Protein AF-A0A9P5SYW4-F1 (afdb_monomer_lite)

Structure (mmCIF, N/CA/C/O backbone):
data_AF-A0A9P5SYW4-F1
#
_entry.id   AF-A0A9P5SYW4-F1
#
loop_
_atom_site.group_PDB
_atom_site.id
_atom_site.type_symbol
_atom_site.label_atom_id
_atom_site.label_alt_id
_atom_site.label_comp_id
_atom_site.label_asym_id
_atom_site.label_entity_id
_atom_site.label_seq_id
_atom_site.pdbx_PDB_ins_code
_atom_site.Cartn_x
_atom_site.Cartn_y
_atom_site.Cartn_z
_atom_site.occupancy
_atom_site.B_iso_or_equiv
_atom_site.auth_seq_id
_atom_site.auth_comp_id
_atom_site.auth_asym_id
_atom_site.auth_atom_id
_atom_site.pdbx_PDB_model_num
ATOM 1 N N . MET A 1 1 ? -20.243 -4.061 1.133 1.00 86.50 1 MET A N 1
ATOM 2 C CA . MET A 1 1 ? -19.725 -3.443 -0.114 1.00 86.50 1 MET A CA 1
ATOM 3 C C . MET A 1 1 ? -18.557 -4.279 -0.633 1.00 86.50 1 MET A C 1
ATOM 5 O O . MET A 1 1 ? -17.904 -4.909 0.186 1.00 86.50 1 MET A O 1
ATOM 9 N N . TYR A 1 2 ? -18.328 -4.363 -1.946 1.00 94.44 2 TYR A N 1
ATOM 10 C CA . TYR A 1 2 ? -17.165 -5.066 -2.514 1.00 94.44 2 TYR A CA 1
ATOM 11 C C . TYR A 1 2 ? -16.140 -4.041 -2.987 1.00 94.44 2 TYR A C 1
ATOM 13 O O . TYR A 1 2 ? -16.530 -3.051 -3.603 1.00 94.44 2 TYR A O 1
ATOM 21 N N . TYR A 1 3 ? -14.863 -4.292 -2.724 1.00 95.50 3 TYR A N 1
ATOM 22 C CA . TYR A 1 3 ? -13.768 -3.436 -3.165 1.00 95.50 3 TYR A CA 1
ATOM 23 C C . TYR A 1 3 ? -12.655 -4.277 -3.773 1.00 95.50 3 TYR A C 1
ATOM 25 O O . TYR A 1 3 ? -12.383 -5.395 -3.327 1.00 95.50 3 TYR A O 1
ATOM 33 N N . LYS A 1 4 ? -12.018 -3.740 -4.809 1.00 96.00 4 LYS A N 1
ATOM 34 C CA . LYS A 1 4 ? -10.893 -4.378 -5.478 1.00 96.00 4 LYS A CA 1
ATOM 35 C C . LYS A 1 4 ? -9.644 -3.574 -5.163 1.00 96.00 4 LYS A C 1
ATOM 37 O O . LYS A 1 4 ? -9.451 -2.508 -5.732 1.00 96.00 4 LYS A O 1
ATOM 42 N N . PHE A 1 5 ? -8.798 -4.126 -4.305 1.00 96.75 5 PHE A N 1
ATOM 43 C CA . PHE A 1 5 ? -7.476 -3.573 -4.064 1.00 96.75 5 PHE A CA 1
ATOM 44 C C . PHE A 1 5 ? -6.594 -3.840 -5.281 1.00 96.75 5 PHE A C 1
ATOM 46 O O . PHE A 1 5 ? -6.609 -4.953 -5.825 1.00 96.75 5 PHE A O 1
ATOM 53 N N . VAL A 1 6 ? -5.841 -2.826 -5.704 1.00 97.44 6 VAL A N 1
ATOM 54 C CA . VAL A 1 6 ? -4.874 -2.919 -6.797 1.00 97.44 6 VAL A CA 1
ATOM 55 C C . VAL A 1 6 ? -3.528 -2.421 -6.297 1.00 97.44 6 VAL A C 1
ATOM 57 O O . VAL A 1 6 ? -3.432 -1.308 -5.803 1.00 97.44 6 VAL A O 1
ATOM 60 N N . LEU A 1 7 ? -2.493 -3.243 -6.456 1.00 98.19 7 LEU A N 1
ATOM 61 C CA . LEU A 1 7 ? -1.115 -2.874 -6.148 1.00 98.19 7 LEU A CA 1
ATOM 62 C C . LEU A 1 7 ? -0.283 -2.917 -7.422 1.00 98.19 7 LEU A C 1
ATOM 64 O O . LEU A 1 7 ? -0.386 -3.865 -8.205 1.00 98.19 7 LEU A O 1
ATOM 68 N N . TYR A 1 8 ? 0.577 -1.930 -7.607 1.00 98.12 8 TYR A N 1
ATOM 69 C CA . TYR A 1 8 ? 1.609 -1.938 -8.627 1.00 98.12 8 TYR A CA 1
ATOM 70 C C . TYR A 1 8 ? 2.940 -2.341 -8.015 1.00 98.12 8 TYR A C 1
ATOM 72 O O . TYR A 1 8 ? 3.389 -1.765 -7.031 1.00 98.12 8 TYR A O 1
ATOM 80 N N . GLU A 1 9 ? 3.583 -3.315 -8.643 1.00 98.50 9 GLU A N 1
ATOM 81 C CA . GLU A 1 9 ? 4.988 -3.624 -8.413 1.00 98.50 9 GLU A CA 1
ATOM 82 C C . GLU A 1 9 ? 5.815 -2.898 -9.466 1.00 98.50 9 GLU A C 1
ATOM 84 O O . GLU A 1 9 ? 5.623 -3.131 -10.661 1.00 98.50 9 GLU A O 1
ATOM 89 N N . ASN A 1 10 ? 6.720 -2.037 -9.022 1.00 98.56 10 ASN A N 1
ATOM 90 C CA . ASN A 1 10 ? 7.493 -1.099 -9.821 1.00 98.56 10 ASN A CA 1
ATOM 91 C C . ASN A 1 10 ? 8.968 -1.524 -9.843 1.00 98.56 10 ASN A C 1
ATOM 93 O O . ASN A 1 10 ? 9.530 -1.917 -8.822 1.00 98.56 10 ASN A O 1
ATOM 97 N N . GLN A 1 11 ? 9.603 -1.465 -11.015 1.00 98.50 11 GLN A N 1
ATOM 98 C CA . GLN A 1 11 ? 11.017 -1.806 -11.175 1.00 98.50 11 GLN A CA 1
ATOM 99 C C . GLN A 1 11 ? 11.715 -0.890 -12.176 1.00 98.50 11 GLN A C 1
ATOM 101 O O . GLN A 1 11 ? 11.109 -0.413 -13.142 1.00 98.50 11 GLN A O 1
ATOM 106 N N . ARG A 1 12 ? 13.023 -0.717 -11.982 1.00 98.06 12 ARG A N 1
ATOM 107 C CA . ARG A 1 12 ? 13.914 0.041 -12.861 1.00 98.06 12 ARG A CA 1
ATOM 108 C C . ARG A 1 12 ? 14.977 -0.866 -13.468 1.00 98.06 12 ARG A C 1
ATOM 110 O O . ARG A 1 12 ? 15.457 -1.796 -12.826 1.00 98.06 12 ARG A O 1
ATOM 117 N N . TRP A 1 13 ? 15.322 -0.604 -14.725 1.00 97.56 13 TRP A N 1
ATOM 118 C CA . TRP A 1 13 ? 16.422 -1.276 -15.402 1.00 97.56 13 TRP A CA 1
ATOM 119 C C . TRP A 1 13 ? 17.758 -0.642 -15.013 1.00 97.56 13 TRP A C 1
ATOM 121 O O . TRP A 1 13 ? 17.947 0.566 -15.168 1.00 97.56 13 TRP A O 1
ATOM 131 N N . TRP A 1 14 ? 18.696 -1.477 -14.582 1.00 96.31 14 TRP A N 1
ATOM 132 C CA . TRP A 1 14 ? 20.057 -1.112 -14.221 1.00 96.31 14 TRP A CA 1
ATOM 133 C C . TRP A 1 14 ? 21.059 -1.927 -15.035 1.00 96.31 14 TRP A C 1
ATOM 135 O O . TRP A 1 14 ? 20.937 -3.147 -15.184 1.00 96.31 14 TRP A O 1
ATOM 145 N N . LEU A 1 15 ? 22.088 -1.257 -15.554 1.00 94.19 15 LEU A N 1
ATOM 146 C CA . LEU A 1 15 ? 23.151 -1.924 -16.299 1.00 94.19 15 LEU A CA 1
ATOM 147 C C . LEU A 1 15 ? 23.863 -2.938 -15.387 1.00 94.19 15 LEU A C 1
ATOM 149 O O . LEU A 1 15 ? 24.403 -2.572 -14.350 1.00 94.19 15 LEU A O 1
ATOM 153 N N . GLY A 1 16 ? 23.858 -4.213 -15.782 1.00 95.19 16 GLY A N 1
ATOM 154 C CA . GLY A 1 16 ? 24.486 -5.306 -15.030 1.00 95.19 16 GLY A CA 1
ATOM 155 C C . GLY A 1 16 ? 23.618 -5.946 -13.939 1.00 95.19 16 GLY A C 1
ATOM 156 O O . GLY A 1 16 ? 23.948 -7.046 -13.512 1.00 95.19 16 GLY A O 1
ATOM 157 N N . LEU A 1 17 ? 22.505 -5.318 -13.535 1.00 95.88 17 LEU A N 1
ATOM 158 C CA . LEU A 1 17 ? 21.561 -5.863 -12.540 1.00 95.88 17 LEU A CA 1
ATOM 159 C C . LEU A 1 17 ? 20.163 -6.144 -13.108 1.00 95.88 17 LEU A C 1
ATOM 161 O O . LEU A 1 17 ? 19.325 -6.724 -12.425 1.00 95.88 17 LEU A O 1
ATOM 165 N N . GLU A 1 18 ? 19.922 -5.752 -14.360 1.00 96.69 18 GLU A N 1
ATOM 166 C CA . GLU A 1 18 ? 18.635 -5.882 -15.041 1.00 96.69 18 GLU A CA 1
ATOM 167 C C . GLU A 1 18 ? 17.512 -5.132 -14.306 1.00 96.69 18 GLU A C 1
ATOM 169 O O . GLU A 1 18 ? 17.710 -4.003 -13.862 1.00 96.69 18 GLU A O 1
ATOM 174 N N . TRP A 1 19 ? 16.307 -5.699 -14.251 1.00 97.75 19 TRP A N 1
ATOM 175 C CA . TRP A 1 19 ? 15.152 -5.087 -13.606 1.00 97.75 19 TRP A CA 1
ATOM 176 C C . TRP A 1 19 ? 15.172 -5.336 -12.100 1.00 97.75 19 TRP A C 1
ATOM 178 O O . TRP A 1 19 ? 15.058 -6.479 -11.660 1.00 97.75 19 TRP A O 1
ATOM 188 N N . THR A 1 20 ? 15.252 -4.269 -11.312 1.00 98.00 20 THR A N 1
ATOM 189 C CA . THR A 1 20 ? 15.337 -4.347 -9.850 1.00 98.00 20 THR A CA 1
ATOM 190 C C . THR A 1 20 ? 14.331 -3.398 -9.189 1.00 98.00 20 THR A C 1
ATOM 192 O O . THR A 1 20 ? 13.879 -2.444 -9.827 1.00 98.00 20 THR A O 1
ATOM 195 N N . PRO A 1 21 ? 13.973 -3.622 -7.912 1.00 97.56 21 PRO A N 1
ATOM 196 C CA . PRO A 1 21 ? 13.175 -2.681 -7.126 1.00 97.56 21 PRO A CA 1
ATOM 197 C C . PRO A 1 21 ? 14.007 -1.500 -6.589 1.00 97.56 21 PRO A C 1
ATOM 199 O O . PRO A 1 21 ? 13.540 -0.784 -5.715 1.00 97.56 21 PRO A O 1
ATOM 202 N N . MET A 1 22 ? 15.254 -1.309 -7.039 1.00 97.06 22 MET A N 1
ATOM 203 C CA . MET A 1 22 ? 16.067 -0.164 -6.620 1.00 97.06 22 MET A CA 1
ATOM 204 C C . MET A 1 22 ? 15.643 1.061 -7.430 1.00 97.06 22 MET A C 1
ATOM 206 O O . MET A 1 22 ? 16.017 1.208 -8.598 1.00 97.06 22 MET A O 1
ATOM 210 N N . MET A 1 23 ? 14.809 1.893 -6.818 1.00 97.00 23 MET A N 1
ATOM 211 C CA . MET A 1 23 ? 14.199 3.066 -7.442 1.00 97.00 23 MET A CA 1
ATOM 212 C C . MET A 1 23 ? 15.085 4.300 -7.246 1.00 97.00 23 MET A C 1
ATOM 214 O O . MET A 1 23 ? 15.859 4.364 -6.292 1.00 97.00 23 MET A O 1
ATOM 218 N N . LEU A 1 24 ? 14.995 5.277 -8.151 1.00 95.62 24 LEU A N 1
ATOM 219 C CA . LEU A 1 24 ? 15.587 6.594 -7.903 1.00 95.62 24 LEU A CA 1
ATOM 220 C C . LEU A 1 24 ? 14.746 7.360 -6.864 1.00 95.62 24 LEU A C 1
ATOM 222 O O . LEU A 1 24 ? 13.557 7.080 -6.752 1.00 95.62 24 LEU A O 1
ATOM 226 N N . PRO A 1 25 ? 15.299 8.371 -6.171 1.00 93.81 25 PRO A N 1
ATOM 227 C CA . PRO A 1 25 ? 14.534 9.168 -5.203 1.00 93.81 25 PRO A CA 1
ATOM 228 C C . PRO A 1 25 ? 13.258 9.800 -5.782 1.00 93.81 25 PRO A C 1
ATOM 230 O O . PRO A 1 25 ? 12.224 9.818 -5.133 1.00 93.81 25 PRO A O 1
ATOM 233 N N . ASN A 1 26 ? 13.307 10.241 -7.045 1.00 91.94 26 ASN A N 1
ATOM 234 C CA . ASN A 1 26 ? 12.165 10.850 -7.740 1.00 91.94 26 ASN A CA 1
ATOM 235 C C . ASN A 1 26 ? 11.273 9.831 -8.476 1.00 91.94 26 ASN A C 1
ATOM 237 O O . ASN A 1 26 ? 10.396 10.217 -9.253 1.00 91.94 26 ASN A O 1
ATOM 241 N N . ASP A 1 27 ? 11.531 8.532 -8.316 1.00 95.19 27 ASP A N 1
ATOM 242 C CA . ASP A 1 27 ? 10.654 7.494 -8.843 1.00 95.19 27 ASP A CA 1
ATOM 243 C C . ASP A 1 27 ? 9.518 7.172 -7.875 1.00 95.19 27 ASP A C 1
ATOM 245 O O . ASP A 1 27 ? 9.545 7.474 -6.688 1.00 95.19 27 ASP A O 1
ATOM 249 N N . ARG A 1 28 ? 8.531 6.445 -8.397 1.00 95.31 28 ARG A N 1
ATOM 250 C CA . ARG A 1 28 ? 7.550 5.742 -7.572 1.00 95.31 28 ARG A CA 1
ATOM 251 C C . ARG A 1 28 ? 8.252 4.708 -6.692 1.00 95.31 28 ARG A C 1
ATOM 253 O O . ARG A 1 28 ? 9.207 4.070 -7.140 1.00 95.31 28 ARG A O 1
ATOM 260 N N . ALA A 1 29 ? 7.710 4.467 -5.501 1.00 97.81 29 ALA A N 1
ATOM 261 C CA . ALA A 1 29 ? 8.174 3.401 -4.621 1.00 97.81 29 ALA A CA 1
ATOM 262 C C . ALA A 1 29 ? 8.101 2.016 -5.307 1.00 97.81 29 ALA A C 1
ATOM 264 O O . ALA A 1 29 ? 7.293 1.822 -6.224 1.00 97.81 29 ALA A O 1
ATOM 265 N N . PRO A 1 30 ? 8.889 1.016 -4.861 1.00 98.31 30 PRO A N 1
ATOM 266 C CA . PRO A 1 30 ? 8.869 -0.338 -5.430 1.00 98.31 30 PRO A CA 1
ATOM 267 C C . PRO A 1 30 ? 7.484 -0.994 -5.426 1.00 98.31 30 PRO A C 1
ATOM 269 O O . PRO A 1 30 ? 7.189 -1.837 -6.272 1.00 98.31 30 PRO A O 1
ATOM 272 N N . TRP A 1 31 ? 6.636 -0.597 -4.480 1.00 98.56 31 TRP A N 1
ATOM 273 C CA . TRP A 1 31 ? 5.236 -0.977 -4.401 1.00 98.56 31 TRP A CA 1
ATOM 274 C C . TRP A 1 31 ? 4.392 0.272 -4.188 1.00 98.56 31 TRP A C 1
ATOM 276 O O . TRP A 1 31 ? 4.702 1.078 -3.313 1.00 98.56 31 TRP A O 1
ATOM 286 N N . THR A 1 32 ? 3.339 0.422 -4.988 1.00 98.44 32 THR A N 1
ATOM 287 C CA . THR A 1 32 ? 2.357 1.499 -4.826 1.00 98.44 32 THR A CA 1
ATOM 288 C C . THR A 1 32 ? 0.936 0.975 -4.954 1.00 98.44 32 THR A C 1
ATOM 290 O O . THR A 1 32 ? 0.716 -0.059 -5.586 1.00 98.44 32 THR A O 1
ATOM 293 N N . ASP A 1 33 ? -0.036 1.688 -4.406 1.00 97.00 33 ASP A N 1
ATOM 294 C CA . ASP A 1 33 ? -1.455 1.410 -4.631 1.00 97.00 33 ASP A CA 1
ATOM 295 C C . ASP A 1 33 ? -1.960 2.013 -5.964 1.00 97.00 33 ASP A C 1
ATOM 297 O O . ASP A 1 33 ? -1.167 2.408 -6.833 1.00 97.00 33 ASP A O 1
ATOM 301 N N . ASP A 1 34 ? -3.279 2.053 -6.171 1.00 94.62 34 ASP A N 1
ATOM 302 C CA . ASP A 1 34 ? -3.892 2.657 -7.355 1.00 94.62 34 ASP A CA 1
ATOM 303 C C . ASP A 1 34 ? -3.884 4.188 -7.380 1.00 94.62 34 ASP A C 1
ATOM 305 O O . ASP A 1 34 ? -3.971 4.763 -8.472 1.00 94.62 34 ASP A O 1
ATOM 309 N N . HIS A 1 35 ? -3.681 4.825 -6.229 1.00 95.69 35 HIS A N 1
ATOM 310 C CA . HIS A 1 35 ? -3.441 6.260 -6.080 1.00 95.69 35 HIS A CA 1
ATOM 311 C C . HIS A 1 35 ? -1.966 6.641 -6.268 1.00 95.69 35 HIS A C 1
ATOM 313 O O . HIS A 1 35 ? -1.653 7.819 -6.425 1.00 95.69 35 HIS A O 1
ATOM 319 N N . LEU A 1 36 ? -1.094 5.638 -6.429 1.00 95.19 36 LEU A N 1
ATOM 320 C CA . LEU A 1 36 ? 0.356 5.750 -6.610 1.00 95.19 36 LEU A CA 1
ATOM 321 C C . LEU A 1 36 ? 1.111 6.091 -5.326 1.00 95.19 36 LEU A C 1
ATOM 323 O O . LEU A 1 36 ? 2.284 6.465 -5.395 1.00 95.19 36 LEU A O 1
ATOM 327 N N . GLU A 1 37 ? 0.465 5.905 -4.185 1.00 96.75 37 GLU A N 1
ATOM 328 C CA . GLU A 1 37 ? 1.068 6.101 -2.878 1.00 96.75 37 GLU A CA 1
ATOM 329 C C . GLU A 1 37 ? 1.920 4.881 -2.513 1.00 96.75 37 GLU A C 1
ATOM 331 O O . GLU A 1 37 ? 1.570 3.749 -2.881 1.00 96.75 37 GLU A O 1
ATOM 336 N N . PRO A 1 38 ? 3.071 5.072 -1.842 1.00 97.75 38 PRO A N 1
ATOM 337 C CA . PRO A 1 38 ? 3.893 3.970 -1.364 1.00 97.75 38 PRO A CA 1
ATOM 338 C C . PRO A 1 38 ? 3.091 3.015 -0.486 1.00 97.75 38 PRO A C 1
ATOM 340 O O . PRO A 1 38 ? 2.323 3.423 0.378 1.00 97.75 38 PRO A O 1
ATOM 343 N N . THR A 1 39 ? 3.284 1.717 -0.689 1.00 97.81 39 THR A N 1
ATOM 344 C CA . THR A 1 39 ? 2.572 0.712 0.099 1.00 97.81 39 THR A CA 1
ATOM 345 C C . THR A 1 39 ? 3.402 -0.547 0.291 1.00 97.81 39 THR A C 1
ATOM 347 O O . THR A 1 39 ? 4.497 -0.716 -0.249 1.00 97.81 39 THR A O 1
ATOM 350 N N . GLN A 1 40 ? 2.866 -1.459 1.088 1.00 97.75 40 GLN A N 1
ATOM 351 C CA . GLN A 1 40 ? 3.462 -2.751 1.361 1.00 97.75 40 GLN A CA 1
ATOM 352 C C . GLN A 1 40 ? 3.427 -3.664 0.127 1.00 97.75 40 GLN A C 1
ATOM 354 O O . GLN A 1 40 ? 2.552 -3.590 -0.736 1.00 97.75 40 GLN A O 1
ATOM 359 N N . SER A 1 41 ? 4.363 -4.612 0.075 1.00 97.94 41 SER A N 1
ATOM 360 C CA . SER A 1 41 ? 4.355 -5.649 -0.957 1.00 97.94 41 SER A CA 1
ATOM 361 C C . SER A 1 41 ? 3.089 -6.506 -0.900 1.00 97.94 41 SER A C 1
ATOM 363 O O . SER A 1 41 ? 2.524 -6.716 0.169 1.00 97.94 41 SER A O 1
ATOM 365 N N . LYS A 1 42 ? 2.703 -7.147 -2.009 1.00 96.69 42 LYS A N 1
ATOM 366 C CA . LYS A 1 42 ? 1.550 -8.075 -2.018 1.00 96.69 42 LYS A CA 1
ATOM 367 C C . LYS A 1 42 ? 1.621 -9.205 -0.973 1.00 96.69 42 LYS A C 1
ATOM 369 O O . LYS A 1 42 ? 0.592 -9.775 -0.623 1.00 96.69 42 LYS A O 1
ATOM 374 N N . SER A 1 43 ? 2.824 -9.589 -0.532 1.00 96.75 43 SER A N 1
ATOM 375 C CA . SER A 1 43 ? 3.032 -10.620 0.498 1.00 96.75 43 SER A CA 1
ATOM 376 C C . SER A 1 43 ? 2.820 -10.112 1.918 1.00 96.75 43 SER A C 1
ATOM 378 O O . SER A 1 43 ? 2.477 -10.910 2.781 1.00 96.75 43 SER A O 1
ATOM 380 N N . SER A 1 44 ? 3.035 -8.819 2.152 1.00 97.25 44 SER A N 1
ATOM 381 C CA . SER A 1 44 ? 2.929 -8.193 3.471 1.00 97.25 44 SER A CA 1
ATOM 382 C C . SER A 1 44 ? 1.679 -7.330 3.624 1.00 97.25 44 SER A C 1
ATOM 384 O O . SER A 1 44 ? 1.301 -7.068 4.754 1.00 97.25 44 SER A O 1
ATOM 386 N N . PHE A 1 45 ? 1.034 -6.935 2.519 1.00 96.94 45 PHE A N 1
ATOM 387 C CA . PHE A 1 45 ? -0.133 -6.057 2.501 1.00 96.94 45 PHE A CA 1
ATOM 388 C C . PHE A 1 45 ? -1.275 -6.598 3.365 1.00 96.94 45 PHE A C 1
ATOM 390 O O . PHE A 1 45 ? -1.771 -7.712 3.141 1.00 96.94 45 PHE A O 1
ATOM 397 N N . GLN A 1 46 ? -1.724 -5.766 4.300 1.00 95.00 46 GLN A N 1
ATOM 398 C CA . GLN A 1 46 ? -2.831 -6.048 5.205 1.00 95.00 46 GLN A CA 1
ATOM 399 C C . GLN A 1 46 ? -4.051 -5.206 4.833 1.00 95.00 46 GLN A C 1
ATOM 401 O O . GLN A 1 46 ? -3.935 -4.132 4.250 1.00 95.00 46 GLN A O 1
ATOM 406 N N . LEU A 1 47 ? -5.241 -5.730 5.126 1.00 95.69 47 LEU A N 1
ATOM 407 C CA . LEU A 1 47 ? -6.454 -4.927 5.010 1.00 95.69 47 LEU A CA 1
ATOM 408 C C . LEU A 1 47 ? -6.452 -3.861 6.111 1.00 95.69 47 LEU A C 1
ATOM 410 O O . LEU A 1 47 ? -5.851 -4.109 7.158 1.00 95.69 47 LEU A O 1
ATOM 414 N N . PRO A 1 48 ? -7.143 -2.726 5.902 1.00 93.94 48 PRO A N 1
ATOM 415 C CA . PRO A 1 48 ? -7.342 -1.760 6.968 1.00 93.94 48 PRO A CA 1
ATOM 416 C C . PRO A 1 48 ? -7.901 -2.450 8.220 1.00 93.94 48 PRO A C 1
ATOM 418 O O . PRO A 1 48 ? -8.716 -3.378 8.073 1.00 93.94 48 PRO A O 1
ATOM 421 N N . PRO A 1 49 ? -7.463 -2.028 9.417 1.00 94.31 49 PRO A N 1
ATOM 422 C CA . PRO A 1 49 ? -7.939 -2.607 10.661 1.00 94.31 49 PRO A CA 1
ATOM 423 C C . PRO A 1 49 ? -9.464 -2.455 10.781 1.00 94.31 49 PRO A C 1
ATOM 425 O O . PRO A 1 49 ? -10.060 -1.579 10.142 1.00 94.31 49 PRO A O 1
ATOM 428 N N . PRO A 1 50 ? -10.125 -3.331 11.555 1.00 94.88 50 PRO A N 1
ATOM 429 C CA . PRO A 1 50 ? -11.526 -3.142 11.889 1.00 94.88 50 PRO A CA 1
ATOM 430 C C . PRO A 1 50 ? -11.722 -1.801 12.595 1.00 94.88 50 PRO A C 1
ATOM 432 O O . PRO A 1 50 ? -10.889 -1.402 13.398 1.00 94.88 50 PRO A O 1
ATOM 435 N N . HIS A 1 51 ? -12.834 -1.139 12.309 1.00 94.00 51 HIS A N 1
ATOM 436 C CA . HIS A 1 51 ? -13.203 0.117 12.949 1.00 94.00 51 HIS A CA 1
ATOM 437 C C . HIS A 1 51 ? -14.563 -0.045 13.618 1.00 94.00 51 HIS A C 1
ATOM 439 O O . HIS A 1 51 ? -15.522 -0.502 12.980 1.00 94.00 51 HIS A O 1
ATOM 445 N N . VAL A 1 52 ? -14.649 0.325 14.890 1.00 94.62 52 VAL A N 1
ATOM 446 C CA . VAL A 1 52 ? -15.888 0.354 15.667 1.00 94.62 52 VAL A CA 1
ATOM 447 C C . VAL A 1 52 ? -16.164 1.804 16.039 1.00 94.62 52 VAL A C 1
ATOM 449 O O . VAL A 1 52 ? -15.247 2.587 16.219 1.00 94.62 52 VAL A O 1
ATOM 452 N N . ALA A 1 53 ? -17.434 2.188 16.016 1.00 93.31 53 ALA A N 1
ATOM 453 C CA . ALA A 1 53 ? -17.869 3.488 16.490 1.00 93.31 53 ALA A CA 1
ATOM 454 C C . ALA A 1 53 ? -19.216 3.366 17.187 1.00 93.31 53 ALA A C 1
ATOM 456 O O . ALA A 1 53 ? -20.099 2.598 16.769 1.00 93.31 53 ALA A O 1
ATOM 457 N N . HIS A 1 54 ? -19.399 4.197 18.201 1.00 94.06 54 HIS A N 1
ATOM 458 C CA . HIS A 1 54 ? -20.577 4.203 19.049 1.00 94.06 54 HIS A CA 1
ATOM 459 C C . HIS A 1 54 ? -21.309 5.536 18.918 1.00 94.06 54 HIS A C 1
ATOM 461 O O . HIS A 1 54 ? -20.733 6.613 19.014 1.00 94.06 54 HIS A O 1
ATOM 467 N N . GLU A 1 55 ? -22.619 5.475 18.688 1.00 93.88 55 GLU A N 1
ATOM 468 C CA . GLU A 1 55 ? -23.467 6.663 18.587 1.00 93.88 55 GLU A CA 1
ATOM 469 C C . GLU A 1 55 ? -24.604 6.616 19.609 1.00 93.88 55 GLU A C 1
ATOM 471 O O . GLU A 1 55 ? -25.353 5.636 19.706 1.00 93.88 55 GLU A O 1
ATOM 476 N N . ALA A 1 56 ? -24.779 7.715 20.344 1.00 93.44 56 ALA A N 1
ATOM 477 C CA . ALA A 1 56 ? -25.880 7.865 21.284 1.00 93.44 56 ALA A CA 1
ATOM 478 C C . ALA A 1 56 ? -27.236 7.857 20.558 1.00 93.44 56 ALA A C 1
ATOM 480 O O . ALA A 1 56 ? -27.439 8.533 19.546 1.00 93.44 56 ALA A O 1
ATOM 481 N N . ILE A 1 57 ? -28.204 7.125 21.112 1.00 93.75 57 ILE A N 1
ATOM 482 C CA . ILE A 1 57 ? -29.558 7.061 20.560 1.00 93.75 57 ILE A CA 1
ATOM 483 C C . ILE A 1 57 ? -30.450 8.072 21.296 1.00 93.75 57 ILE A C 1
ATOM 485 O O . ILE A 1 57 ? -30.624 7.968 22.516 1.00 93.75 57 ILE A O 1
ATOM 489 N N . PRO A 1 58 ? -31.094 9.023 20.588 1.00 94.38 58 PRO A N 1
ATOM 490 C CA . PRO A 1 58 ? -32.001 9.972 21.221 1.00 94.38 58 PRO A CA 1
ATOM 491 C C . PRO A 1 58 ? -33.106 9.266 22.015 1.00 94.38 58 PRO A C 1
ATOM 493 O O . PRO A 1 58 ? -33.807 8.393 21.497 1.00 94.38 58 PRO A O 1
ATOM 496 N N . ASN A 1 59 ? -33.302 9.695 23.262 1.00 93.50 59 ASN A N 1
ATOM 497 C CA . ASN A 1 59 ? -34.286 9.149 24.207 1.00 93.50 59 ASN A CA 1
ATOM 498 C C . ASN A 1 59 ? -34.034 7.701 24.679 1.00 93.50 59 ASN A C 1
ATOM 500 O O . ASN A 1 59 ? -34.944 7.094 25.245 1.00 93.50 59 ASN A O 1
ATOM 504 N N . GLN A 1 60 ? -32.837 7.136 24.483 1.00 93.31 60 GLN A N 1
ATOM 505 C CA . GLN A 1 60 ? -32.477 5.814 25.012 1.00 93.31 60 GLN A CA 1
ATOM 506 C C . GLN A 1 60 ? -31.110 5.857 25.713 1.00 93.31 60 GLN A C 1
ATOM 508 O O . GLN A 1 60 ? -30.122 5.417 25.141 1.00 93.31 60 GLN A O 1
ATOM 513 N N . PRO A 1 61 ? -31.033 6.356 26.961 1.00 90.44 61 PRO A N 1
ATOM 514 C CA . PRO A 1 61 ? -29.753 6.594 27.632 1.00 90.44 61 PRO A CA 1
ATOM 515 C C . PRO A 1 61 ? -28.953 5.319 27.912 1.00 90.44 61 PRO A C 1
ATOM 517 O O . PRO A 1 61 ? -27.745 5.398 27.993 1.00 90.44 61 PRO A O 1
ATOM 520 N N . ASN A 1 62 ? -29.595 4.150 28.020 1.00 93.19 62 ASN A N 1
ATOM 521 C CA . ASN A 1 62 ? -28.919 2.877 28.316 1.00 93.19 62 ASN A CA 1
ATOM 522 C C . ASN A 1 62 ? -28.689 2.025 27.056 1.00 93.19 62 ASN A C 1
ATOM 524 O O . ASN A 1 62 ? -28.581 0.794 27.139 1.00 93.19 62 ASN A O 1
ATOM 528 N N . ARG A 1 63 ? -28.757 2.646 25.875 1.00 93.69 63 ARG A N 1
ATOM 529 C CA . ARG A 1 63 ? -28.601 1.985 24.581 1.00 93.69 63 ARG A CA 1
ATOM 530 C C . ARG A 1 63 ? -27.762 2.847 23.660 1.00 93.69 63 ARG A C 1
ATOM 532 O O . ARG A 1 63 ? -27.937 4.060 23.596 1.00 93.69 63 ARG A O 1
ATOM 539 N N . VAL A 1 64 ? -26.921 2.182 22.890 1.00 95.44 64 VAL A N 1
ATOM 540 C CA . VAL A 1 64 ? -26.021 2.815 21.935 1.00 95.44 64 VAL A CA 1
ATOM 541 C C . VAL A 1 64 ? -26.131 2.096 20.605 1.00 95.44 64 VAL A C 1
ATOM 543 O O . VAL A 1 64 ? -26.342 0.883 20.547 1.00 95.44 64 VAL A O 1
ATOM 546 N N . LEU A 1 65 ? -26.041 2.864 19.524 1.00 96.12 65 LEU A N 1
ATOM 547 C CA . LEU A 1 65 ? -25.894 2.324 18.186 1.00 96.12 65 LEU A CA 1
ATOM 548 C C . LEU A 1 65 ? -24.411 2.034 17.963 1.00 96.12 65 LEU A C 1
ATOM 550 O O . LEU A 1 65 ? -23.631 2.956 17.750 1.00 96.12 65 LEU A O 1
ATOM 554 N N . ARG A 1 66 ? -24.041 0.758 17.984 1.00 95.56 66 ARG A N 1
ATOM 555 C CA . ARG A 1 66 ? -22.695 0.297 17.646 1.00 95.56 66 ARG A CA 1
ATOM 556 C C . ARG A 1 66 ? -22.622 0.033 16.147 1.00 95.56 66 ARG A C 1
ATOM 558 O O . ARG A 1 66 ? -23.455 -0.696 15.593 1.00 95.56 66 ARG A O 1
ATOM 565 N N . LYS A 1 67 ? -21.653 0.653 15.482 1.00 96.31 67 LYS A N 1
ATOM 566 C CA . LYS A 1 67 ? -21.345 0.483 14.060 1.00 96.31 67 LYS A CA 1
ATOM 567 C C . LYS A 1 67 ? -19.974 -0.161 13.950 1.00 96.31 67 LYS A C 1
ATOM 569 O O . LYS A 1 67 ? -19.000 0.441 14.374 1.00 96.31 67 LYS A O 1
ATOM 574 N N . SER A 1 68 ? -19.889 -1.351 13.368 1.00 95.56 68 SER A N 1
ATOM 575 C CA . SER A 1 68 ? -18.609 -2.015 13.129 1.00 95.56 68 SER A CA 1
ATOM 576 C C . SER A 1 68 ? -18.368 -2.240 11.644 1.00 95.56 68 SER A C 1
ATOM 578 O O . SER A 1 68 ? -19.264 -2.615 10.881 1.00 95.56 68 SER A O 1
ATOM 580 N N . GLN A 1 69 ? -17.137 -1.976 11.229 1.00 97.00 69 GLN A N 1
ATOM 581 C CA . GLN A 1 69 ? -16.672 -2.074 9.859 1.00 97.00 69 GLN A CA 1
ATOM 582 C C . GLN A 1 69 ? -15.441 -2.967 9.811 1.00 97.00 69 GLN A C 1
ATOM 584 O O . GLN A 1 69 ? -14.404 -2.647 10.376 1.00 97.00 69 GLN A O 1
ATOM 589 N N . GLU A 1 70 ? -15.550 -4.093 9.111 1.00 96.81 70 GLU A N 1
ATOM 590 C CA . GLU A 1 70 ? -14.456 -5.051 8.968 1.00 96.81 70 GLU A CA 1
ATOM 591 C C . GLU A 1 70 ? -14.257 -5.418 7.498 1.00 96.81 70 GLU A C 1
ATOM 593 O O . GLU A 1 70 ? -15.198 -5.778 6.776 1.00 96.81 70 GLU A O 1
ATOM 598 N N . TRP A 1 71 ? -13.007 -5.374 7.048 1.00 97.38 71 TRP A N 1
ATOM 599 C CA . TRP A 1 71 ? -12.622 -5.865 5.736 1.00 97.38 71 TRP A CA 1
ATOM 600 C C . TRP A 1 71 ? -12.266 -7.347 5.787 1.00 97.38 71 TRP A C 1
ATOM 602 O O . TRP A 1 71 ? -11.465 -7.790 6.603 1.00 97.38 71 TRP A O 1
ATOM 612 N N . ARG A 1 72 ? -12.792 -8.126 4.836 1.00 97.19 72 ARG A N 1
ATOM 613 C CA . ARG A 1 72 ? -12.389 -9.526 4.642 1.00 97.19 72 ARG A CA 1
ATOM 614 C C . ARG A 1 72 ? -12.051 -9.822 3.196 1.00 97.19 72 ARG A C 1
ATOM 616 O O . ARG A 1 72 ? -12.809 -9.480 2.285 1.00 97.19 72 ARG A O 1
ATOM 623 N N . TRP A 1 73 ? -10.942 -10.525 2.979 1.00 97.69 73 TRP A N 1
ATOM 624 C CA . TRP A 1 73 ? -10.595 -11.039 1.660 1.00 97.69 73 TRP A CA 1
ATOM 625 C C . TRP A 1 73 ? -11.655 -12.025 1.170 1.00 97.69 73 TRP A C 1
ATOM 627 O O . TRP A 1 73 ? -12.016 -12.969 1.868 1.00 97.69 73 TRP A O 1
ATOM 637 N N . LEU A 1 74 ? -12.126 -11.821 -0.057 1.00 97.12 74 LEU A N 1
ATOM 638 C CA . LEU A 1 74 ? -12.937 -12.810 -0.769 1.00 97.12 74 LEU A CA 1
ATOM 639 C C . LEU A 1 74 ? -12.067 -13.701 -1.637 1.00 97.12 74 LEU A C 1
ATOM 641 O O . LEU A 1 74 ? -12.287 -14.905 -1.727 1.00 97.12 74 LEU A O 1
ATOM 645 N N . ASP A 1 75 ? -11.076 -13.088 -2.278 1.00 96.75 75 ASP A N 1
ATOM 646 C CA . ASP A 1 75 ? -10.106 -13.806 -3.078 1.00 96.75 75 ASP A CA 1
ATOM 647 C C . ASP A 1 75 ? -9.008 -14.392 -2.175 1.00 96.75 75 ASP A C 1
ATOM 649 O O . ASP A 1 75 ? -8.410 -13.665 -1.370 1.00 96.75 75 ASP A O 1
ATOM 653 N N . PRO A 1 76 ? -8.678 -15.688 -2.314 1.00 95.44 76 PRO A N 1
ATOM 654 C CA . PRO A 1 76 ? -7.707 -16.338 -1.437 1.00 95.44 76 PRO A CA 1
ATOM 655 C C . PRO A 1 76 ? -6.279 -15.828 -1.665 1.00 95.44 76 PRO A C 1
ATOM 657 O O . PRO A 1 76 ? -5.465 -15.864 -0.750 1.00 95.44 76 PRO A O 1
ATOM 660 N N . HIS A 1 77 ? -5.978 -15.320 -2.862 1.00 96.88 77 HIS A N 1
ATOM 661 C CA . HIS A 1 77 ? -4.652 -14.841 -3.239 1.00 96.88 77 HIS A CA 1
ATOM 662 C C . HIS A 1 77 ? -4.761 -13.649 -4.191 1.00 96.88 77 HIS A C 1
ATOM 664 O O . HIS A 1 77 ? -5.740 -13.522 -4.930 1.00 96.88 77 HIS A O 1
ATOM 670 N N . TRP A 1 78 ? -3.720 -12.817 -4.204 1.00 98.00 78 TRP A N 1
ATOM 671 C CA . TRP A 1 78 ? -3.501 -11.820 -5.250 1.00 98.00 78 TRP A CA 1
ATOM 672 C C . TRP A 1 78 ? -3.408 -12.481 -6.624 1.00 98.00 78 TRP A C 1
ATOM 674 O O . TRP A 1 78 ? -2.808 -13.549 -6.770 1.00 98.00 78 TRP A O 1
ATOM 684 N N . ARG A 1 79 ? -3.962 -11.827 -7.643 1.00 97.06 79 ARG A N 1
ATOM 685 C CA . ARG A 1 79 ? -3.874 -12.265 -9.040 1.00 97.06 79 ARG A CA 1
ATOM 686 C C . ARG A 1 79 ? -3.266 -11.173 -9.902 1.00 97.06 79 ARG A C 1
ATOM 688 O O . ARG A 1 79 ? -3.450 -9.995 -9.619 1.00 97.06 79 ARG A O 1
ATOM 695 N N . LEU A 1 80 ? -2.564 -11.567 -10.961 1.00 96.69 80 LEU A N 1
ATOM 696 C CA . LEU A 1 80 ? -2.117 -10.619 -11.976 1.00 96.69 80 LEU A CA 1
ATOM 697 C C . LEU A 1 80 ? -3.335 -9.995 -12.655 1.00 96.69 80 LEU A C 1
ATOM 699 O O . LEU A 1 80 ? -4.224 -10.703 -13.136 1.00 96.69 80 LEU A O 1
ATOM 703 N N . LYS A 1 81 ? -3.354 -8.667 -12.713 1.00 94.69 81 LYS A N 1
ATOM 704 C CA . LYS A 1 81 ? -4.316 -7.905 -13.497 1.00 94.69 81 LYS A CA 1
ATOM 705 C C . LYS A 1 81 ? -3.755 -7.761 -14.907 1.00 94.69 81 LYS A C 1
ATOM 707 O O . LYS A 1 81 ? -3.011 -6.831 -15.200 1.00 94.69 81 LYS A O 1
ATOM 712 N N . LEU A 1 82 ? -4.088 -8.720 -15.766 1.00 91.25 82 LEU A N 1
ATOM 713 C CA . LEU A 1 82 ? -3.676 -8.698 -17.168 1.00 91.25 82 LEU A CA 1
ATOM 714 C C . LEU A 1 82 ? -4.452 -7.611 -17.920 1.00 91.25 82 LEU A C 1
ATOM 716 O O . LEU A 1 82 ? -5.685 -7.636 -17.967 1.00 91.25 82 LEU A O 1
ATOM 720 N N . GLY A 1 83 ? -3.720 -6.656 -18.488 1.00 80.19 83 GLY A N 1
ATOM 721 C CA . GLY A 1 83 ? -4.256 -5.615 -19.357 1.00 80.19 83 GLY A CA 1
ATOM 722 C C . GLY A 1 83 ? -4.107 -5.983 -20.833 1.00 80.19 83 GLY A C 1
ATOM 723 O O . GLY A 1 83 ? -3.371 -6.896 -21.200 1.00 80.19 83 GLY A O 1
ATOM 724 N N . THR A 1 84 ? -4.774 -5.231 -21.707 1.00 79.38 84 THR A N 1
ATOM 725 C CA . THR A 1 84 ? -4.523 -5.290 -23.160 1.00 79.38 84 THR A CA 1
ATOM 726 C C . THR A 1 84 ? -3.111 -4.843 -23.526 1.00 79.38 84 THR A C 1
ATOM 728 O O . THR A 1 84 ? -2.574 -5.255 -24.552 1.00 79.38 84 THR A O 1
ATOM 731 N N . ASP A 1 85 ? -2.517 -4.014 -22.669 1.00 82.88 85 ASP A N 1
ATOM 732 C CA . ASP A 1 85 ? -1.244 -3.337 -22.882 1.00 82.88 85 ASP A CA 1
ATOM 733 C C . ASP A 1 85 ? -0.134 -3.857 -21.961 1.00 82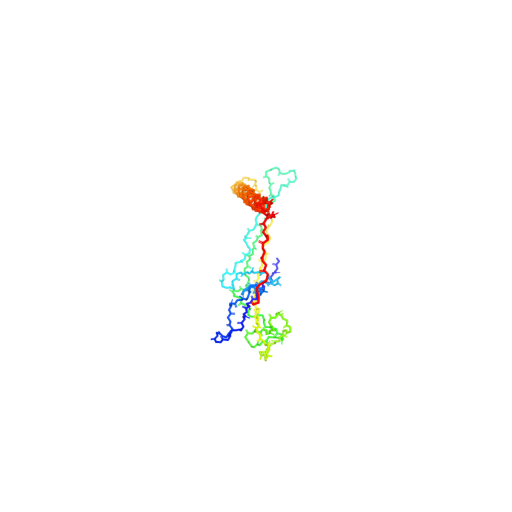.88 85 ASP A C 1
ATOM 735 O O . ASP A 1 85 ? 0.865 -3.168 -21.774 1.00 82.88 85 ASP A O 1
ATOM 739 N N . SER A 1 86 ? -0.274 -5.073 -21.426 1.00 92.56 86 SER A N 1
ATOM 740 C CA . SER A 1 86 ? 0.763 -5.768 -20.655 1.00 92.56 86 SER A CA 1
ATOM 741 C C . SER A 1 86 ? 1.313 -6.983 -21.410 1.00 92.56 86 SER A C 1
ATOM 743 O O . SER A 1 86 ? 0.653 -7.527 -22.298 1.00 92.56 86 SER A O 1
ATOM 745 N N . ASP A 1 87 ? 2.518 -7.428 -21.059 1.00 94.00 87 ASP A N 1
ATOM 746 C CA . ASP A 1 87 ? 3.065 -8.690 -21.564 1.00 94.00 87 ASP A CA 1
ATOM 747 C C . ASP A 1 87 ? 2.410 -9.929 -20.908 1.00 94.00 87 ASP A C 1
ATOM 749 O O . ASP A 1 87 ? 1.425 -9.829 -20.171 1.00 94.00 87 ASP A O 1
ATOM 753 N N . THR A 1 88 ? 2.946 -11.121 -21.192 1.00 93.06 88 THR A N 1
ATOM 754 C CA . THR A 1 88 ? 2.437 -12.394 -20.650 1.00 93.06 88 THR A CA 1
ATOM 755 C C . THR A 1 88 ? 2.563 -12.512 -19.133 1.00 93.06 88 THR A C 1
ATOM 757 O O . THR A 1 88 ? 1.792 -13.250 -18.524 1.00 93.06 88 THR A O 1
ATOM 760 N N . ASP A 1 89 ? 3.503 -11.783 -18.534 1.00 95.31 89 ASP A N 1
ATOM 761 C CA . ASP A 1 89 ? 3.765 -11.766 -17.094 1.00 95.31 89 ASP A CA 1
ATOM 762 C C . ASP A 1 89 ? 3.122 -10.545 -16.405 1.00 95.31 89 ASP A C 1
ATOM 764 O O . ASP A 1 89 ? 3.299 -10.334 -15.201 1.00 95.31 89 ASP A O 1
ATOM 768 N N . GLY A 1 90 ? 2.351 -9.750 -17.158 1.00 96.38 90 GLY A N 1
ATOM 769 C CA . GLY A 1 90 ? 1.628 -8.576 -16.680 1.00 96.38 90 GLY A CA 1
ATOM 770 C C . GLY A 1 90 ? 2.458 -7.292 -16.620 1.00 96.38 90 GLY A C 1
ATOM 771 O O . GLY A 1 90 ? 1.978 -6.310 -16.054 1.00 96.38 90 GLY A O 1
ATOM 772 N N . TRP A 1 91 ? 3.672 -7.265 -17.179 1.00 97.62 91 TRP A N 1
ATOM 773 C CA . TRP A 1 91 ? 4.506 -6.065 -17.186 1.00 97.62 91 TRP A CA 1
ATOM 774 C C . TRP A 1 91 ? 4.089 -5.076 -18.271 1.00 97.62 91 TRP A C 1
ATOM 776 O O . TRP A 1 91 ? 3.922 -5.410 -19.446 1.00 97.62 91 TRP A O 1
ATOM 786 N N . GLU A 1 92 ? 4.012 -3.818 -17.866 1.00 97.00 92 GLU A N 1
ATOM 787 C CA . GLU A 1 92 ? 3.955 -2.643 -18.720 1.00 97.00 92 GLU A CA 1
ATOM 788 C C . GLU A 1 92 ? 5.292 -1.909 -18.605 1.00 97.00 92 GLU A C 1
ATOM 790 O O . GLU A 1 92 ? 5.823 -1.740 -17.508 1.00 97.00 92 GLU A O 1
ATOM 795 N N . TYR A 1 93 ? 5.838 -1.453 -19.726 1.00 97.44 93 TYR A N 1
ATOM 796 C CA . TYR A 1 93 ? 7.153 -0.824 -19.814 1.00 97.44 93 TYR A CA 1
ATOM 797 C C . TYR A 1 93 ? 7.022 0.654 -20.171 1.00 97.44 93 TYR A C 1
ATOM 799 O O . TYR A 1 93 ? 6.251 1.005 -21.064 1.00 97.44 93 TYR A O 1
ATOM 807 N N . ALA A 1 94 ? 7.809 1.505 -19.523 1.00 96.88 94 ALA A N 1
ATOM 808 C CA . ALA A 1 94 ? 7.832 2.947 -19.722 1.00 96.88 94 ALA A CA 1
ATOM 809 C C . ALA A 1 94 ? 9.269 3.487 -19.799 1.00 96.88 94 ALA A C 1
ATOM 811 O O . ALA A 1 94 ? 10.263 2.796 -19.543 1.00 96.88 94 ALA A O 1
ATOM 812 N N . ASN A 1 95 ? 9.388 4.749 -20.209 1.00 96.31 95 ASN A N 1
ATOM 813 C CA . ASN A 1 95 ? 10.667 5.458 -20.230 1.00 96.31 95 ASN A CA 1
ATOM 814 C C . ASN A 1 95 ? 11.145 5.822 -18.803 1.00 96.31 95 ASN A C 1
ATOM 816 O O . ASN A 1 95 ? 10.525 5.462 -17.806 1.00 96.31 95 ASN A O 1
ATOM 820 N N . ASN A 1 96 ? 12.242 6.578 -18.695 1.00 95.12 96 ASN A N 1
ATOM 821 C CA . ASN A 1 96 ? 12.794 7.022 -17.406 1.00 95.12 96 ASN A CA 1
ATOM 822 C C . ASN A 1 96 ? 11.852 7.884 -16.550 1.00 95.12 96 ASN A C 1
ATOM 824 O O . ASN A 1 96 ? 12.112 8.021 -15.362 1.00 95.12 96 ASN A O 1
ATOM 828 N N . HIS A 1 97 ? 10.792 8.443 -17.140 1.00 94.69 97 HIS A N 1
ATOM 829 C CA . HIS A 1 97 ? 9.859 9.366 -16.494 1.00 94.69 97 HIS A CA 1
ATOM 830 C C . HIS A 1 97 ? 8.474 8.740 -16.271 1.00 94.69 97 HIS A C 1
ATOM 832 O O . HIS A 1 97 ? 7.497 9.471 -16.152 1.00 94.69 97 HIS A O 1
ATOM 838 N N . TRP A 1 98 ? 8.354 7.404 -16.271 1.00 95.06 98 TRP A N 1
ATOM 839 C CA . TRP A 1 98 ? 7.073 6.700 -16.070 1.00 95.06 98 TRP A CA 1
ATOM 840 C C . TRP A 1 98 ? 5.993 7.052 -17.108 1.00 95.06 98 TRP A C 1
ATOM 842 O O . TRP A 1 98 ? 4.793 7.036 -16.829 1.00 95.06 98 TRP A O 1
ATOM 852 N N . GLN A 1 99 ? 6.419 7.379 -18.328 1.00 94.19 99 GLN A N 1
ATOM 853 C CA . GLN A 1 99 ? 5.552 7.766 -19.439 1.00 94.19 99 GLN A CA 1
ATOM 854 C C . GLN A 1 99 ? 5.697 6.801 -20.621 1.00 94.19 99 GLN A C 1
ATOM 856 O O . GLN A 1 99 ? 6.677 6.064 -20.741 1.00 94.19 99 GLN A O 1
ATOM 861 N N . LYS A 1 100 ? 4.746 6.888 -21.563 1.00 93.75 100 LYS A N 1
ATOM 862 C CA . LYS A 1 100 ? 4.731 6.115 -22.821 1.00 93.75 100 LYS A CA 1
ATOM 863 C C . LYS A 1 100 ? 4.703 4.597 -22.584 1.00 93.75 100 LYS A C 1
ATOM 865 O O . LYS A 1 100 ? 5.524 3.865 -23.132 1.00 93.75 100 LYS A O 1
ATOM 870 N N . TRP A 1 101 ? 3.740 4.156 -21.776 1.00 94.62 101 TRP A N 1
ATOM 871 C CA . TRP A 1 101 ? 3.510 2.753 -21.435 1.00 94.62 101 TRP A CA 1
ATOM 872 C C . TRP A 1 101 ? 3.313 1.855 -22.664 1.00 94.62 101 TRP A C 1
ATOM 874 O O . TRP A 1 101 ? 2.670 2.239 -23.644 1.00 94.62 101 TRP A O 1
ATOM 884 N N . SER A 1 102 ? 3.865 0.645 -22.611 1.00 94.44 102 SER A N 1
ATOM 885 C CA . SER A 1 102 ? 3.676 -0.393 -23.624 1.00 94.44 102 SER A CA 1
ATOM 886 C C . SER A 1 102 ? 3.876 -1.783 -23.027 1.00 94.44 102 SER A C 1
ATOM 888 O O . SER A 1 102 ? 4.836 -2.002 -22.300 1.00 94.44 102 SER A O 1
ATOM 890 N N . GLY A 1 103 ? 3.076 -2.762 -23.445 1.00 95.12 103 GLY A N 1
ATOM 891 C CA . GLY A 1 103 ? 3.245 -4.174 -23.057 1.00 95.12 103 GLY A CA 1
ATOM 892 C C . GLY A 1 103 ? 4.401 -4.890 -23.748 1.00 95.12 103 GLY A C 1
ATOM 893 O O . GLY A 1 103 ? 4.443 -6.112 -23.804 1.00 95.12 103 GLY A O 1
ATOM 894 N N . LYS A 1 104 ? 5.318 -4.147 -24.372 1.00 93.75 104 LYS A N 1
ATOM 895 C CA . LYS A 1 104 ? 6.509 -4.697 -25.018 1.00 93.75 104 LYS A CA 1
ATOM 896 C C . LYS A 1 104 ? 7.725 -3.972 -24.480 1.00 93.75 104 LYS A C 1
ATOM 898 O O . LYS A 1 104 ? 7.796 -2.748 -24.576 1.00 93.75 104 LYS A O 1
ATOM 903 N N . ASN A 1 105 ? 8.714 -4.733 -24.025 1.00 94.75 105 ASN A N 1
ATOM 904 C CA . ASN A 1 105 ? 10.017 -4.188 -23.683 1.00 94.75 105 ASN A CA 1
ATOM 905 C C . ASN A 1 105 ? 10.721 -3.688 -24.958 1.00 94.75 105 ASN A C 1
ATOM 907 O O . ASN A 1 105 ? 11.195 -4.478 -25.777 1.00 94.75 105 ASN A O 1
ATOM 911 N N . ARG A 1 106 ? 10.730 -2.370 -25.171 1.00 91.19 106 ARG A N 1
ATOM 912 C CA . ARG A 1 106 ? 11.333 -1.719 -26.343 1.00 91.19 106 ARG A CA 1
ATOM 913 C C . ARG A 1 106 ? 12.632 -1.027 -25.951 1.00 91.19 106 ARG A C 1
ATOM 915 O O . ARG A 1 106 ? 12.837 -0.657 -24.801 1.00 91.19 106 ARG A O 1
ATOM 922 N N . ARG A 1 107 ? 13.486 -0.757 -26.941 1.00 90.19 107 ARG A N 1
ATOM 923 C CA . ARG A 1 107 ? 14.655 0.108 -26.741 1.00 90.19 107 ARG A CA 1
ATOM 924 C C . ARG A 1 107 ? 14.197 1.467 -26.193 1.00 90.19 107 ARG A C 1
ATOM 926 O O . ARG A 1 107 ? 13.363 2.120 -26.815 1.00 90.19 107 ARG A O 1
ATOM 933 N N . GLY A 1 108 ? 14.750 1.871 -25.050 1.00 91.19 108 GLY A N 1
ATOM 934 C CA . GLY A 1 108 ? 14.351 3.083 -24.326 1.00 91.19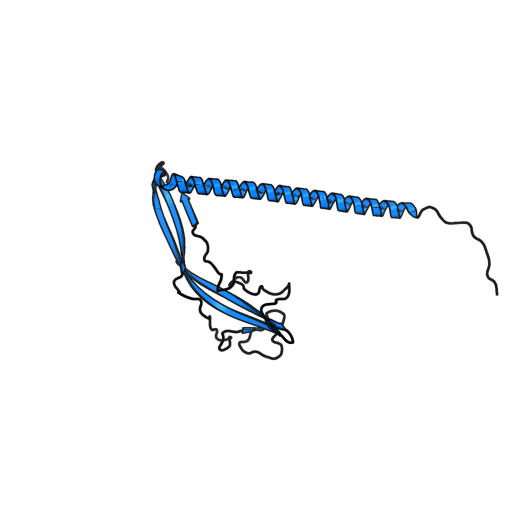 108 GLY A CA 1
ATOM 935 C C . GLY A 1 108 ? 13.340 2.857 -23.194 1.00 91.19 108 GLY A C 1
ATOM 936 O O . GLY A 1 108 ? 12.914 3.836 -22.582 1.00 91.19 108 GLY A O 1
ATOM 937 N N . ALA A 1 109 ? 12.963 1.605 -22.908 1.00 96.44 109 ALA A N 1
ATOM 938 C CA . ALA A 1 109 ? 12.300 1.244 -21.662 1.00 96.44 109 ALA A CA 1
ATOM 939 C C . ALA A 1 109 ? 13.326 1.184 -20.524 1.00 96.44 109 ALA A C 1
ATOM 941 O O . ALA A 1 109 ? 14.353 0.518 -20.643 1.00 96.44 109 ALA A O 1
ATOM 942 N N . TYR A 1 110 ? 13.027 1.880 -19.434 1.00 97.19 110 TYR A N 1
ATOM 943 C CA . TYR A 1 110 ? 13.881 1.952 -18.246 1.00 97.19 110 TYR A CA 1
ATOM 944 C C . TYR A 1 110 ? 13.107 1.728 -16.954 1.00 97.19 110 TYR A C 1
ATOM 946 O O . TYR A 1 110 ? 13.709 1.422 -15.931 1.00 97.19 110 TYR A O 1
ATOM 954 N N . THR A 1 111 ? 11.785 1.856 -17.002 1.00 97.81 111 THR A N 1
ATOM 955 C CA . THR A 1 111 ? 10.890 1.554 -15.890 1.00 97.81 111 THR A CA 1
ATOM 956 C C . THR A 1 111 ? 9.861 0.536 -16.357 1.00 97.81 111 THR A C 1
ATOM 958 O O . THR A 1 111 ? 9.531 0.456 -17.546 1.00 97.81 111 THR A O 1
ATOM 961 N N . ARG A 1 112 ? 9.380 -0.288 -15.434 1.00 97.88 112 ARG A N 1
ATOM 962 C CA . ARG A 1 112 ? 8.254 -1.182 -15.675 1.00 97.88 112 ARG A CA 1
ATOM 963 C C . ARG A 1 112 ? 7.393 -1.292 -14.434 1.00 97.88 112 ARG A C 1
ATOM 965 O O . ARG A 1 112 ? 7.891 -1.133 -13.320 1.00 97.88 112 ARG A O 1
ATOM 972 N N . ARG A 1 113 ? 6.122 -1.619 -14.632 1.00 97.62 113 ARG A N 1
ATOM 973 C CA . ARG A 1 113 ? 5.215 -1.982 -13.545 1.00 97.62 113 ARG A CA 1
ATOM 974 C C . ARG A 1 113 ? 4.360 -3.176 -13.918 1.00 97.62 113 ARG A C 1
ATOM 976 O O . ARG A 1 113 ? 4.094 -3.382 -15.098 1.00 97.62 113 ARG A O 1
ATOM 983 N N . ARG A 1 114 ? 3.889 -3.923 -12.929 1.00 97.50 114 ARG A N 1
ATOM 984 C CA . ARG A 1 114 ? 2.810 -4.901 -13.112 1.00 97.50 114 ARG A CA 1
ATOM 985 C C . ARG A 1 114 ? 1.753 -4.719 -12.042 1.00 97.50 114 ARG A C 1
ATOM 987 O O . ARG A 1 114 ? 2.082 -4.438 -10.892 1.00 97.50 114 ARG A O 1
ATOM 994 N N . ALA A 1 115 ? 0.496 -4.874 -12.435 1.00 97.38 115 ALA A N 1
ATOM 995 C CA . ALA A 1 115 ? -0.637 -4.708 -11.541 1.00 97.38 115 ALA A CA 1
ATOM 996 C C . ALA A 1 115 ? -1.077 -6.053 -10.954 1.00 97.38 115 ALA A C 1
ATOM 998 O O . ALA A 1 115 ? -1.260 -7.044 -11.668 1.00 97.38 115 ALA A O 1
ATOM 999 N N . TRP A 1 116 ? -1.302 -6.062 -9.650 1.00 98.19 116 TRP A N 1
ATOM 1000 C CA . TRP A 1 116 ? -1.895 -7.154 -8.896 1.00 98.19 116 TRP A CA 1
ATOM 1001 C C . TRP A 1 116 ? -3.251 -6.706 -8.376 1.00 98.19 116 TRP A C 1
ATOM 1003 O O . TRP A 1 116 ? -3.380 -5.586 -7.898 1.00 98.19 116 TRP A O 1
ATOM 1013 N N . GLU A 1 117 ? -4.259 -7.569 -8.442 1.00 97.62 117 GLU A N 1
ATOM 1014 C CA . GLU A 1 117 ? -5.575 -7.294 -7.872 1.00 97.62 117 GLU A CA 1
ATOM 1015 C C . GLU A 1 117 ? -6.013 -8.379 -6.890 1.00 97.62 117 GLU A C 1
ATOM 1017 O O . GLU A 1 117 ? -5.725 -9.570 -7.071 1.00 97.62 117 GLU A O 1
ATOM 1022 N N . ARG A 1 118 ? -6.733 -7.960 -5.848 1.00 98.00 118 ARG A N 1
ATOM 1023 C CA . ARG A 1 118 ? -7.381 -8.859 -4.893 1.00 98.00 118 ARG A CA 1
ATOM 1024 C C . ARG A 1 118 ? -8.673 -8.234 -4.383 1.00 98.00 118 ARG A C 1
ATOM 1026 O O . ARG A 1 118 ? -8.713 -7.059 -4.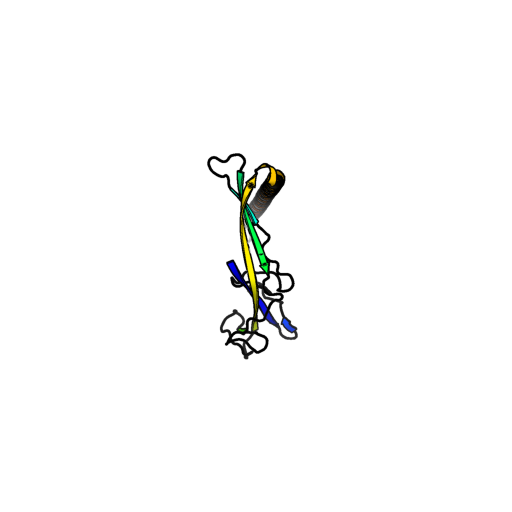024 1.00 98.00 118 ARG A O 1
ATOM 1033 N N . THR A 1 119 ? -9.748 -9.015 -4.377 1.00 98.12 119 THR A N 1
ATOM 1034 C CA . THR A 1 119 ? -11.073 -8.524 -3.981 1.00 98.12 119 THR A CA 1
ATOM 1035 C C . THR A 1 119 ? -11.333 -8.779 -2.504 1.00 98.12 119 THR A C 1
ATOM 1037 O O . THR A 1 119 ? -11.150 -9.901 -2.016 1.00 98.12 119 THR A O 1
ATOM 1040 N N . ALA A 1 120 ? -11.830 -7.757 -1.815 1.00 98.06 120 ALA A N 1
ATOM 1041 C CA . ALA A 1 120 ? -12.309 -7.824 -0.444 1.00 98.06 120 ALA A CA 1
ATOM 1042 C C . ALA A 1 120 ? -13.773 -7.376 -0.342 1.00 98.06 120 ALA A C 1
ATOM 1044 O O . ALA A 1 120 ? -14.336 -6.740 -1.240 1.00 98.06 120 ALA A O 1
ATOM 1045 N N . LYS A 1 121 ? -14.394 -7.713 0.784 1.00 97.25 121 LYS A N 1
ATOM 1046 C CA . LYS A 1 121 ? -15.718 -7.248 1.179 1.00 97.25 121 LYS A CA 1
ATOM 1047 C C . LYS A 1 121 ? -15.597 -6.434 2.456 1.00 97.25 121 LYS A C 1
ATOM 1049 O O . LYS A 1 121 ? -15.035 -6.928 3.426 1.00 97.25 121 LYS A O 1
ATOM 1054 N N . LEU A 1 122 ? -16.203 -5.253 2.455 1.00 97.00 122 LEU A N 1
ATOM 1055 C CA . LEU A 1 122 ? -16.515 -4.519 3.673 1.00 97.00 122 LEU A CA 1
ATOM 1056 C C . LEU A 1 122 ? -17.815 -5.071 4.260 1.00 97.00 122 LEU A C 1
ATOM 1058 O O . LEU A 1 122 ? -18.868 -5.062 3.591 1.00 97.00 122 LEU A O 1
ATOM 1062 N N . ILE A 1 123 ? -17.709 -5.578 5.480 1.00 96.62 123 ILE A N 1
ATOM 1063 C CA . ILE A 1 123 ? -18.805 -6.003 6.340 1.00 96.62 123 ILE A CA 1
ATOM 1064 C C . ILE A 1 123 ? -19.113 -4.812 7.249 1.00 96.62 123 ILE A C 1
ATOM 1066 O O . ILE A 1 123 ? -18.299 -4.466 8.090 1.00 96.62 123 ILE A O 1
ATOM 1070 N N . ASP A 1 124 ? -20.259 -4.171 7.020 1.00 96.06 124 ASP A N 1
ATOM 1071 C CA . ASP A 1 124 ? -20.790 -3.084 7.853 1.00 96.06 124 ASP A CA 1
ATOM 1072 C C . ASP A 1 124 ? -21.929 -3.678 8.690 1.00 96.06 124 ASP A C 1
ATOM 1074 O O . ASP A 1 124 ? -22.907 -4.190 8.124 1.00 96.06 124 ASP A O 1
ATOM 1078 N N . GLN A 1 125 ? -21.769 -3.685 10.011 1.00 96.06 125 GLN A N 1
ATOM 1079 C CA . GLN A 1 125 ? -22.772 -4.148 10.964 1.00 96.06 125 GLN A CA 1
ATOM 1080 C C . GLN A 1 125 ? -23.229 -2.985 11.831 1.00 96.06 125 GLN A C 1
ATOM 1082 O O . GLN A 1 125 ? -22.439 -2.157 12.271 1.00 96.06 125 GLN A O 1
ATOM 1087 N N . ARG A 1 126 ? -24.537 -2.941 12.083 1.00 96.75 126 ARG A N 1
ATOM 1088 C CA . ARG A 1 126 ? -25.159 -1.935 12.939 1.00 96.75 126 ARG A CA 1
ATOM 1089 C C . ARG A 1 126 ? -26.102 -2.622 13.894 1.00 96.75 126 ARG A C 1
ATOM 1091 O O . ARG A 1 126 ? -27.023 -3.313 13.454 1.00 96.75 126 ARG A O 1
ATOM 1098 N N . GLU A 1 127 ? -25.883 -2.410 15.175 1.00 96.19 127 GLU A N 1
ATOM 1099 C CA . GLU A 1 127 ? -26.664 -3.037 16.227 1.00 96.19 127 GLU A CA 1
ATOM 1100 C C . GLU A 1 127 ? -26.918 -2.062 17.369 1.00 96.19 127 GLU A C 1
ATOM 1102 O O . GLU A 1 127 ? -26.123 -1.169 17.647 1.00 96.19 127 GLU A O 1
ATOM 1107 N N . ILE A 1 128 ? -28.081 -2.214 17.999 1.00 96.00 128 ILE A N 1
ATOM 1108 C CA . ILE A 1 128 ? -28.400 -1.493 19.226 1.00 96.00 128 ILE A CA 1
ATOM 1109 C C . ILE A 1 128 ? -27.969 -2.393 20.376 1.00 96.00 128 ILE A C 1
ATOM 1111 O O . ILE A 1 128 ? -28.571 -3.448 20.587 1.00 96.00 128 ILE A O 1
ATOM 1115 N N . VAL A 1 129 ? -26.950 -1.961 21.106 1.00 95.94 129 VAL A N 1
ATOM 1116 C CA . VAL A 1 129 ? -26.370 -2.667 22.255 1.00 95.94 129 VAL A CA 1
ATOM 1117 C C . VAL A 1 129 ? -26.659 -1.899 23.537 1.00 95.94 129 VAL A C 1
ATOM 1119 O O . VAL A 1 129 ? -27.077 -0.734 23.495 1.00 95.94 129 VAL A O 1
ATOM 1122 N N . SER A 1 130 ? -26.533 -2.559 24.688 1.00 94.94 130 SER A N 1
ATOM 1123 C CA . SER A 1 130 ? -26.597 -1.847 25.962 1.00 94.94 130 SER A CA 1
ATOM 1124 C C . SER A 1 130 ? -25.262 -1.162 26.246 1.00 94.94 130 SER A C 1
ATOM 1126 O O . SER A 1 130 ? -24.228 -1.639 25.796 1.00 94.94 130 SER A O 1
ATOM 1128 N N . LEU A 1 131 ? -25.292 -0.042 26.973 1.00 91.38 131 LEU A N 1
ATOM 1129 C CA . LEU A 1 131 ? -24.059 0.626 27.411 1.00 91.38 131 LEU A CA 1
ATOM 1130 C C . LEU A 1 131 ? -23.174 -0.299 28.255 1.00 91.38 131 LEU A C 1
ATOM 1132 O O . LEU A 1 131 ? -21.963 -0.278 28.114 1.00 91.38 131 LEU A O 1
ATOM 1136 N N . GLU A 1 132 ? -23.793 -1.137 29.088 1.00 92.62 132 GLU A N 1
ATOM 1137 C CA . GLU A 1 132 ? -23.092 -2.087 29.956 1.00 92.62 132 GLU A CA 1
ATOM 1138 C C . GLU A 1 132 ? -22.276 -3.113 29.149 1.00 92.62 132 GLU A C 1
ATOM 1140 O O . GLU A 1 132 ? -21.211 -3.520 29.593 1.00 92.62 132 GLU A O 1
ATOM 1145 N N . ASP A 1 133 ? -22.746 -3.504 27.957 1.00 92.25 133 ASP A N 1
ATOM 1146 C CA . ASP A 1 133 ? -22.068 -4.499 27.110 1.00 92.25 133 ASP A CA 1
ATOM 1147 C C . ASP A 1 133 ? -20.823 -3.944 26.396 1.00 92.25 133 ASP A C 1
ATOM 1149 O O . ASP A 1 133 ? -20.014 -4.726 25.904 1.00 92.25 133 ASP A O 1
ATOM 1153 N N . ILE A 1 134 ? -20.696 -2.617 26.290 1.00 92.06 134 ILE A N 1
ATOM 1154 C CA . ILE A 1 134 ? -19.606 -1.934 25.570 1.00 92.06 134 ILE A CA 1
ATOM 1155 C C . ILE A 1 134 ? -18.723 -1.093 26.493 1.00 92.06 134 ILE A C 1
ATOM 1157 O O . ILE A 1 134 ? -17.902 -0.329 26.003 1.00 92.06 134 ILE A O 1
ATOM 1161 N N . GLN A 1 135 ? -18.904 -1.208 27.810 1.00 90.75 135 GLN A N 1
ATOM 1162 C CA . GLN A 1 135 ? -18.149 -0.447 28.805 1.00 90.75 135 GLN A CA 1
ATOM 1163 C C . GLN A 1 135 ? -16.636 -0.600 28.579 1.00 90.75 135 GLN A C 1
ATOM 1165 O O . GLN A 1 135 ? -15.944 0.399 28.438 1.00 90.75 135 GLN A O 1
ATOM 1170 N N . ASP A 1 136 ? -16.169 -1.843 28.432 1.00 90.69 136 ASP A N 1
ATOM 1171 C CA . ASP A 1 136 ? -14.758 -2.155 28.193 1.00 90.69 136 ASP A CA 1
ATOM 1172 C C . ASP A 1 136 ? -14.258 -1.613 26.835 1.00 90.69 136 ASP A C 1
ATOM 1174 O O . ASP A 1 136 ? -13.114 -1.187 26.734 1.00 90.69 136 ASP A O 1
ATOM 1178 N N . GLU A 1 137 ? -15.104 -1.611 25.788 1.00 89.69 137 GLU A N 1
ATOM 1179 C CA . GLU A 1 137 ? -14.742 -1.057 24.467 1.00 89.69 137 GLU A CA 1
ATOM 1180 C C . GLU A 1 137 ? -14.545 0.464 24.554 1.00 89.69 137 GLU A C 1
ATOM 1182 O O . GLU A 1 137 ? -13.558 0.988 24.050 1.00 89.69 137 GLU A O 1
ATOM 1187 N N . LEU A 1 138 ? -15.458 1.162 25.234 1.00 87.81 138 LEU A N 1
ATOM 1188 C CA . LEU A 1 138 ? -15.393 2.614 25.410 1.00 87.81 138 LEU A CA 1
ATOM 1189 C C . LEU A 1 138 ? -14.216 3.042 26.294 1.00 87.81 138 LEU A C 1
ATOM 1191 O O . LEU A 1 138 ? -13.621 4.083 26.042 1.00 87.81 138 LEU A O 1
ATOM 1195 N N . GLU A 1 139 ? -13.894 2.259 27.327 1.00 90.88 139 GLU A N 1
ATOM 1196 C CA . GLU A 1 139 ? -12.712 2.498 28.163 1.00 90.88 139 GLU A CA 1
ATOM 1197 C C . GLU A 1 139 ? -11.431 2.352 27.333 1.00 90.88 139 GLU A C 1
ATOM 1199 O O . GLU A 1 139 ? -10.595 3.248 27.375 1.00 90.88 139 GLU A O 1
ATOM 1204 N N . SER A 1 140 ? -11.323 1.312 26.493 1.00 88.75 140 SER A N 1
ATOM 1205 C CA . SER A 1 140 ? -10.161 1.160 25.604 1.00 88.75 140 SER A CA 1
ATOM 1206 C C . SER A 1 140 ? -10.050 2.253 24.539 1.00 88.75 140 SER A C 1
ATOM 1208 O O . SER A 1 140 ? -8.950 2.708 24.259 1.00 88.75 140 SER A O 1
ATOM 1210 N N . GLU A 1 141 ? -11.170 2.702 23.961 1.00 86.31 141 GLU A N 1
ATOM 1211 C CA . GLU A 1 141 ? -11.162 3.801 22.984 1.00 86.31 141 GLU A CA 1
ATOM 1212 C C . GLU A 1 141 ? -10.707 5.114 23.633 1.00 86.31 141 GLU A C 1
ATOM 1214 O O . GLU A 1 141 ? -9.965 5.875 23.021 1.00 86.31 141 GLU A O 1
ATOM 1219 N N . HIS A 1 142 ? -11.112 5.368 24.880 1.00 89.50 142 HIS A N 1
ATOM 1220 C CA . HIS A 1 142 ? -10.693 6.562 25.605 1.00 89.50 142 HIS A CA 1
ATOM 1221 C C . HIS A 1 142 ? -9.204 6.533 25.968 1.00 89.50 142 HIS A C 1
ATOM 1223 O O . HIS A 1 142 ? -8.538 7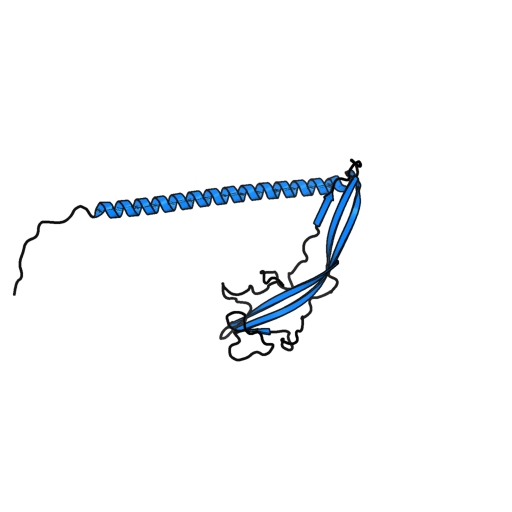.550 25.817 1.00 89.50 142 HIS A O 1
ATOM 1229 N N . GLU A 1 143 ? -8.682 5.378 26.396 1.00 90.94 143 GLU A N 1
ATOM 1230 C CA . GLU A 1 143 ? -7.246 5.188 26.645 1.00 90.94 143 GLU A CA 1
ATOM 1231 C C . GLU A 1 143 ? -6.422 5.402 25.362 1.00 90.94 143 GLU A C 1
ATOM 1233 O O . GLU A 1 143 ? -5.420 6.109 25.393 1.00 90.94 143 GLU A O 1
ATOM 1238 N N . GLU A 1 144 ? -6.865 4.860 24.219 1.00 88.75 144 GLU A N 1
ATOM 1239 C CA . GLU A 1 144 ? -6.203 5.087 22.924 1.00 88.75 144 GLU A CA 1
ATOM 1240 C C . GLU A 1 144 ? -6.244 6.568 22.499 1.00 88.75 144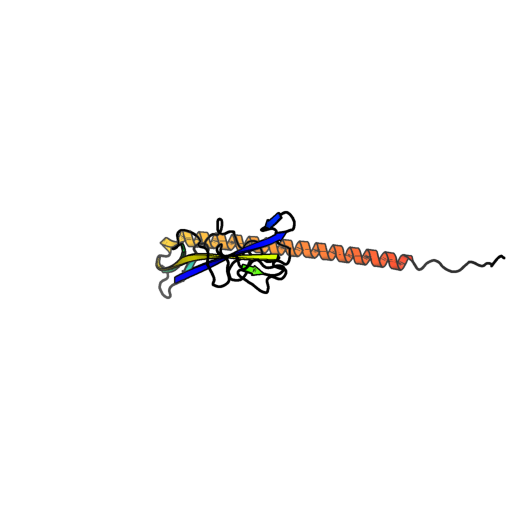 GLU A C 1
ATOM 1242 O O . GLU A 1 144 ? -5.261 7.076 21.962 1.00 88.75 144 GLU A O 1
ATOM 1247 N N . GLU A 1 145 ? -7.356 7.278 22.728 1.00 88.88 145 GLU A N 1
ATOM 1248 C CA . GLU A 1 145 ? -7.454 8.717 22.441 1.00 88.88 145 GLU A CA 1
ATOM 1249 C C . GLU A 1 145 ? -6.517 9.552 23.328 1.00 88.88 145 GLU A C 1
ATOM 1251 O O . GLU A 1 145 ? -5.864 10.459 22.810 1.00 88.88 145 GLU A O 1
ATOM 1256 N N . GLU A 1 146 ? -6.410 9.232 24.624 1.00 93.19 146 GLU A N 1
ATOM 1257 C CA . GLU A 1 146 ? -5.472 9.896 25.541 1.00 93.19 146 GLU A CA 1
ATOM 1258 C C . GLU A 1 146 ? -4.012 9.649 25.122 1.00 93.19 146 GLU A C 1
ATOM 1260 O O . GLU A 1 146 ? -3.246 10.605 25.031 1.00 93.19 146 GLU A O 1
ATOM 1265 N N . GLU A 1 147 ? -3.632 8.411 24.772 1.00 93.50 147 GLU A N 1
ATOM 1266 C CA . GLU A 1 147 ? -2.273 8.098 24.290 1.00 93.50 147 GLU A CA 1
ATOM 1267 C C . GLU A 1 147 ? -1.918 8.863 23.002 1.00 93.50 147 GLU A C 1
ATOM 1269 O O . GLU A 1 147 ? -0.785 9.318 22.828 1.00 93.50 147 GLU A O 1
ATOM 1274 N N . VAL A 1 148 ? -2.874 9.018 22.080 1.00 92.94 148 VAL A N 1
ATOM 1275 C CA . VAL A 1 148 ? -2.660 9.776 20.836 1.00 92.94 148 VAL A CA 1
ATOM 1276 C C . VAL A 1 148 ? -2.535 11.276 21.110 1.00 92.94 148 VAL A C 1
ATOM 1278 O O . VAL A 1 148 ? -1.738 11.938 20.445 1.00 92.94 148 VAL A O 1
ATOM 1281 N N . GLU A 1 149 ? -3.301 11.816 22.059 1.00 93.38 149 GLU A N 1
ATOM 1282 C CA . GLU A 1 149 ? -3.209 13.223 22.462 1.00 93.38 149 GLU A CA 1
ATOM 1283 C C . GLU A 1 149 ? -1.880 13.521 23.172 1.00 93.38 149 GLU A C 1
ATOM 1285 O O . GLU A 1 149 ? -1.249 14.528 22.856 1.00 93.38 149 GLU A O 1
ATOM 1290 N N . GLU A 1 150 ? -1.410 12.628 24.049 1.00 94.25 150 GLU A N 1
ATOM 1291 C CA . GLU A 1 150 ? -0.085 12.733 24.679 1.00 94.25 150 GLU A CA 1
ATOM 1292 C C . GLU A 1 150 ? 1.036 12.689 23.631 1.00 94.25 150 GLU A C 1
ATOM 1294 O O . GLU A 1 150 ? 1.886 13.575 23.603 1.00 94.25 150 GLU A O 1
ATOM 1299 N N . MET A 1 151 ? 1.000 11.727 22.702 1.00 95.12 151 MET A N 1
ATOM 1300 C CA . MET A 1 151 ? 2.008 11.628 21.638 1.00 95.12 151 MET A CA 1
ATOM 1301 C C . MET A 1 151 ? 2.005 12.854 20.710 1.00 95.12 151 MET A C 1
ATOM 1303 O O . MET A 1 151 ? 3.051 13.240 20.200 1.00 95.12 151 MET A O 1
ATOM 1307 N N . ALA A 1 152 ? 0.844 13.469 20.462 1.00 93.88 152 ALA A N 1
ATOM 1308 C CA . ALA A 1 152 ? 0.768 14.693 19.667 1.00 93.88 152 ALA A CA 1
ATOM 1309 C C . ALA A 1 152 ? 1.412 15.888 20.387 1.00 93.88 152 ALA A C 1
ATOM 1311 O O . ALA A 1 152 ? 2.096 16.671 19.737 1.00 93.88 152 ALA A O 1
ATOM 1312 N N . GLN A 1 153 ? 1.230 16.001 21.707 1.00 94.25 153 GLN A N 1
ATOM 1313 C CA . GLN A 1 153 ? 1.879 17.037 22.517 1.00 94.25 153 GLN A CA 1
ATOM 1314 C C . GLN A 1 153 ? 3.400 16.856 22.544 1.00 94.25 153 GLN A C 1
ATOM 1316 O O . GLN A 1 153 ? 4.114 17.832 22.366 1.00 94.25 153 GLN A O 1
ATOM 1321 N N . GLU A 1 154 ? 3.893 15.620 22.688 1.00 94.62 154 GLU A N 1
ATOM 1322 C CA . GLU A 1 154 ? 5.337 15.337 22.636 1.00 94.62 154 GLU A CA 1
ATOM 1323 C C . GLU A 1 154 ? 5.956 15.745 21.288 1.00 94.62 154 GLU A C 1
ATOM 1325 O O . GLU A 1 154 ? 7.031 16.332 21.264 1.00 94.62 154 GLU A O 1
ATOM 1330 N N . ILE A 1 155 ? 5.270 15.487 20.167 1.00 94.00 155 ILE A N 1
ATOM 1331 C CA . ILE A 1 155 ? 5.747 15.904 18.836 1.00 94.00 155 ILE A CA 1
ATOM 1332 C C . ILE A 1 155 ? 5.748 17.432 18.699 1.00 94.00 155 ILE A C 1
ATOM 1334 O O . ILE A 1 155 ? 6.686 17.980 18.134 1.00 94.00 155 ILE A O 1
ATOM 1338 N N . GLU A 1 156 ? 4.712 18.121 19.191 1.00 93.81 156 GLU A N 1
ATOM 1339 C CA . GLU A 1 156 ? 4.669 19.590 19.172 1.00 93.81 156 GLU A CA 1
ATOM 1340 C C . GLU A 1 156 ? 5.800 20.197 20.021 1.00 93.81 156 GLU A C 1
ATOM 1342 O O . GLU A 1 156 ? 6.424 21.160 19.585 1.00 93.81 156 GLU A O 1
ATOM 1347 N N . GLU A 1 157 ? 6.110 19.614 21.185 1.00 92.31 157 GLU A N 1
ATOM 1348 C CA . GLU A 1 157 ? 7.244 20.031 22.023 1.00 92.31 157 GLU A CA 1
ATOM 1349 C C . GLU A 1 157 ? 8.599 19.780 21.330 1.00 92.31 157 GLU A C 1
ATOM 1351 O O . GLU A 1 157 ? 9.455 20.661 21.346 1.00 92.31 157 GLU A O 1
ATOM 1356 N N . GLU A 1 158 ? 8.792 18.625 20.675 1.00 91.75 158 GLU A N 1
ATOM 1357 C CA . GLU A 1 158 ? 10.014 18.332 19.903 1.00 91.75 158 GLU A CA 1
ATOM 1358 C C . GLU A 1 158 ? 10.187 19.283 18.701 1.00 91.75 158 GLU A C 1
ATOM 1360 O O . GLU A 1 158 ? 11.296 19.745 18.443 1.00 91.75 158 GLU A O 1
ATOM 1365 N N . GLU A 1 159 ? 9.107 19.612 17.978 1.00 92.00 159 GLU A N 1
ATOM 1366 C CA . GLU A 1 159 ? 9.149 20.571 16.860 1.00 92.00 159 GLU A CA 1
ATOM 1367 C C . GLU A 1 159 ? 9.437 22.011 17.332 1.00 92.00 159 GLU A C 1
ATOM 1369 O O . GLU A 1 159 ? 10.099 22.764 16.615 1.00 92.00 159 GLU A O 1
ATOM 1374 N N . GLU A 1 160 ? 8.955 22.409 18.517 1.00 90.12 160 GLU A N 1
ATOM 1375 C CA . GLU A 1 160 ? 9.295 23.703 19.129 1.00 90.12 160 GLU A CA 1
ATOM 1376 C C . GLU A 1 160 ? 10.774 23.754 19.553 1.00 90.12 160 GLU A C 1
ATOM 1378 O O . GLU A 1 160 ? 11.442 24.741 19.248 1.00 90.12 160 GLU A O 1
ATOM 1383 N N . GLU A 1 161 ? 11.308 22.697 20.183 1.00 89.38 161 GLU A N 1
ATOM 1384 C CA . GLU A 1 161 ? 12.731 22.619 20.559 1.00 89.38 161 GLU A CA 1
ATOM 1385 C C . GLU A 1 161 ? 13.659 22.632 19.328 1.00 89.38 161 GLU A C 1
ATOM 1387 O O . GLU A 1 161 ? 14.632 23.385 19.316 1.00 89.38 161 GLU A O 1
ATOM 1392 N N . GLU A 1 162 ? 13.352 21.868 18.269 1.00 87.38 162 GLU A N 1
ATOM 1393 C CA . GLU A 1 162 ? 14.128 21.907 17.013 1.00 87.38 162 GLU A CA 1
ATOM 1394 C C . GLU A 1 162 ? 14.088 23.303 16.365 1.00 87.38 162 GLU A C 1
ATOM 1396 O O . GLU A 1 162 ? 15.096 23.768 15.834 1.00 87.38 162 GLU A O 1
ATOM 1401 N N . GLY A 1 163 ? 12.947 23.997 16.436 1.00 85.75 163 GLY A N 1
ATOM 1402 C CA . GLY A 1 163 ? 12.813 25.363 15.930 1.00 85.75 163 GLY A CA 1
ATOM 1403 C C . GLY A 1 163 ? 13.650 26.385 16.705 1.00 85.75 163 GLY A C 1
ATOM 1404 O O . GLY A 1 163 ? 14.268 27.250 16.088 1.00 85.75 163 GLY A O 1
ATOM 1405 N N . GLU A 1 164 ? 13.703 26.282 18.037 1.00 85.56 164 GLU A N 1
ATOM 1406 C CA . GLU A 1 164 ? 14.556 27.142 18.871 1.00 85.56 164 GLU A CA 1
ATOM 1407 C C . GLU A 1 164 ? 16.053 26.889 18.605 1.00 85.56 164 GLU A C 1
ATOM 1409 O O . GLU A 1 164 ? 16.826 27.844 18.531 1.00 85.56 164 GLU A O 1
ATOM 1414 N N . GLU A 1 165 ? 16.469 25.631 18.401 1.00 81.31 165 GLU A N 1
ATOM 1415 C CA . GLU A 1 165 ? 17.857 25.296 18.039 1.00 81.31 165 GLU A CA 1
ATOM 1416 C C . GLU A 1 165 ? 18.249 25.851 16.654 1.00 81.31 165 GLU A C 1
ATOM 1418 O O . GLU A 1 165 ? 19.348 26.386 16.506 1.00 81.31 165 GLU A O 1
ATOM 1423 N N . GLU A 1 166 ? 17.362 25.779 15.652 1.00 81.31 166 GLU A N 1
ATOM 1424 C CA . GLU A 1 166 ? 17.602 26.371 14.324 1.00 81.31 166 GLU A CA 1
ATOM 1425 C C . GLU A 1 166 ? 17.709 27.910 14.382 1.00 81.31 166 GLU A C 1
ATOM 1427 O O . GLU A 1 166 ? 18.559 28.487 13.701 1.00 81.31 166 GLU A O 1
ATOM 1432 N N . GLU A 1 167 ? 16.892 28.580 15.208 1.00 79.62 167 GLU A N 1
ATOM 1433 C CA . GLU A 1 167 ? 16.975 30.036 15.416 1.00 79.62 167 GLU A CA 1
ATOM 1434 C C . GLU A 1 167 ? 18.286 30.443 16.119 1.00 79.62 167 GLU A C 1
ATOM 1436 O O . GLU A 1 167 ? 18.917 31.420 15.709 1.00 79.62 167 GLU A O 1
ATOM 1441 N N . GLU A 1 168 ? 18.743 29.691 17.130 1.00 79.00 168 GLU A N 1
ATOM 1442 C CA . GLU A 1 168 ? 20.036 29.941 17.792 1.00 79.00 168 GLU A CA 1
ATOM 1443 C C . GLU A 1 168 ? 21.236 29.710 16.850 1.00 79.00 168 GLU A C 1
ATOM 1445 O O . GLU A 1 168 ? 22.237 30.431 16.938 1.00 79.00 168 GLU A O 1
ATOM 1450 N N . GLU A 1 169 ? 21.160 28.725 15.946 1.00 78.69 169 GLU A N 1
ATOM 1451 C CA . GLU A 1 169 ? 22.186 28.499 14.919 1.00 78.69 169 GLU A CA 1
ATOM 1452 C C . GLU A 1 169 ? 22.221 29.636 13.881 1.00 78.69 169 GLU A C 1
ATOM 1454 O O . GLU A 1 169 ? 23.312 30.115 13.563 1.00 78.69 169 GLU A O 1
ATOM 1459 N N . GLU A 1 170 ? 21.067 30.124 13.398 1.00 76.38 170 GLU A N 1
ATOM 1460 C CA . GLU A 1 170 ? 21.011 31.279 12.481 1.00 76.38 170 GLU A CA 1
ATOM 1461 C C . GLU A 1 170 ? 21.537 32.566 13.145 1.00 76.38 170 GLU A C 1
ATOM 1463 O O . GLU A 1 170 ? 22.348 33.269 12.537 1.00 76.38 170 GLU A O 1
ATOM 1468 N N . GLU A 1 171 ? 21.152 32.865 14.395 1.00 74.88 171 GLU A N 1
ATOM 1469 C CA . GLU A 1 171 ? 21.670 34.038 15.124 1.00 74.88 171 GLU A CA 1
ATOM 1470 C C . GLU A 1 171 ? 23.196 33.955 15.329 1.00 74.88 171 GLU A C 1
ATOM 1472 O O . GLU A 1 171 ? 23.899 34.960 15.203 1.00 74.88 171 GLU A O 1
ATOM 1477 N N . GLY A 1 172 ? 23.730 32.758 15.597 1.00 72.94 172 GLY A N 1
ATOM 1478 C CA . GLY A 1 172 ? 25.171 32.533 15.722 1.00 72.94 172 GLY A CA 1
ATOM 1479 C C . GLY A 1 172 ? 25.941 32.740 14.412 1.00 72.94 172 GLY A C 1
ATOM 1480 O O . GLY A 1 172 ? 27.035 33.306 14.432 1.00 72.94 172 GLY A O 1
ATOM 1481 N N . GLU A 1 173 ? 25.380 32.317 13.275 1.00 70.88 173 GLU A N 1
ATOM 1482 C CA . GLU A 1 173 ? 25.973 32.558 11.952 1.00 70.88 173 GLU A CA 1
ATOM 1483 C C . GLU A 1 173 ? 25.943 34.053 11.572 1.00 70.88 173 GLU A C 1
ATOM 1485 O O . GLU A 1 173 ? 26.932 34.563 11.039 1.00 70.88 173 GLU A O 1
ATOM 1490 N N . GLU A 1 174 ? 24.863 34.781 11.891 1.00 67.06 174 GLU A N 1
ATOM 1491 C CA . GLU A 1 174 ? 24.762 36.229 11.640 1.00 67.06 174 GLU A CA 1
ATOM 1492 C C . GLU A 1 174 ? 25.768 37.044 12.480 1.00 67.06 174 GLU A C 1
ATOM 1494 O O . GLU A 1 174 ? 26.405 37.963 11.955 1.00 67.06 174 GLU A O 1
ATOM 1499 N N . GLU A 1 175 ? 25.976 36.696 13.759 1.00 66.62 175 GLU A N 1
ATOM 1500 C CA . GLU A 1 175 ? 26.983 37.352 14.612 1.00 66.62 175 GLU A CA 1
ATOM 1501 C C . GLU A 1 175 ? 28.425 37.108 14.115 1.00 66.62 175 GLU A C 1
ATOM 1503 O O . GLU A 1 175 ? 29.254 38.025 14.150 1.00 66.62 175 GLU A O 1
ATOM 1508 N N . GLU A 1 176 ? 28.739 35.905 13.613 1.00 64.00 176 GLU A N 1
ATOM 1509 C CA . GLU A 1 176 ? 30.053 35.602 13.020 1.00 64.00 176 GLU A CA 1
ATOM 1510 C C . GLU A 1 176 ? 30.303 36.391 11.716 1.00 64.00 176 GLU A C 1
ATOM 1512 O O . GLU A 1 176 ? 31.433 36.832 11.471 1.00 64.00 176 GLU A O 1
ATOM 1517 N N . GLU A 1 177 ? 29.272 36.621 10.893 1.00 63.81 177 GLU A N 1
ATOM 1518 C CA . GLU A 1 177 ? 29.382 37.445 9.679 1.00 63.81 177 GLU A CA 1
ATOM 1519 C C . GLU A 1 177 ? 29.595 38.943 9.993 1.00 63.81 177 GLU A C 1
ATOM 1521 O O . GLU A 1 177 ? 30.387 39.603 9.308 1.00 63.81 177 GLU A O 1
ATOM 1526 N N . GLU A 1 178 ? 28.957 39.486 11.041 1.00 60.03 178 GLU A N 1
ATOM 1527 C CA . GLU A 1 178 ? 29.147 40.886 11.464 1.00 60.03 178 GLU A CA 1
ATOM 1528 C C . GLU A 1 178 ? 30.555 41.147 12.046 1.00 60.03 178 GLU A C 1
ATOM 1530 O O . GLU A 1 178 ? 31.161 42.190 11.766 1.00 60.03 178 GLU A O 1
ATOM 1535 N N . GLU A 1 179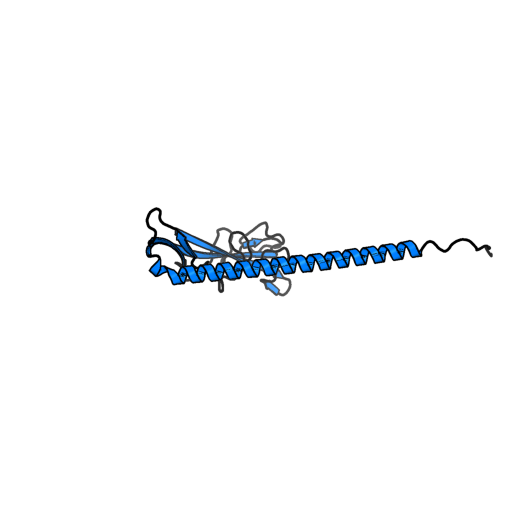 ? 31.131 40.202 12.805 1.00 59.50 179 GLU A N 1
ATOM 1536 C CA . GLU A 1 179 ? 32.501 40.333 13.336 1.00 59.50 179 GLU A CA 1
ATOM 1537 C C . GLU A 1 179 ? 33.584 40.288 12.235 1.00 59.50 179 GLU A C 1
ATOM 1539 O O . GLU A 1 179 ? 34.628 40.946 12.359 1.00 59.50 179 GLU A O 1
ATOM 1544 N N . GLU A 1 180 ? 33.350 39.553 11.142 1.00 58.94 180 GLU A N 1
ATOM 1545 C CA . GLU A 1 180 ? 34.248 39.508 9.978 1.00 58.94 180 GLU A CA 1
ATOM 1546 C C . GLU A 1 180 ? 34.198 40.814 9.148 1.00 58.94 180 GLU A C 1
ATOM 1548 O O . GLU A 1 180 ? 35.233 41.229 8.612 1.00 58.94 180 GLU A O 1
ATOM 1553 N N . GLU A 1 181 ? 33.054 41.517 9.073 1.00 56.97 181 GLU A N 1
ATOM 1554 C CA . GLU A 1 181 ? 32.940 42.814 8.369 1.00 56.97 181 GLU A CA 1
ATOM 1555 C C . GLU A 1 181 ? 33.619 43.979 9.121 1.00 56.97 181 GLU A C 1
ATOM 1557 O O . GLU A 1 181 ? 34.276 44.823 8.496 1.00 56.97 181 GLU A O 1
ATOM 1562 N N . ASP A 1 182 ? 33.534 44.029 10.454 1.00 55.28 182 ASP A N 1
ATOM 1563 C CA . ASP A 1 182 ? 34.150 45.098 11.264 1.00 55.28 182 ASP A CA 1
ATOM 1564 C C . ASP A 1 182 ? 35.688 44.966 11.389 1.00 55.28 182 ASP A C 1
ATOM 1566 O O . ASP A 1 182 ? 36.392 45.923 11.745 1.00 55.28 182 ASP A O 1
ATOM 1570 N N . GLY A 1 183 ? 36.246 43.798 11.048 1.00 53.16 183 GLY A N 1
ATOM 1571 C CA . GLY A 1 183 ? 37.684 43.512 11.067 1.00 53.16 183 GLY A CA 1
ATOM 1572 C C . GLY A 1 183 ? 38.509 44.157 9.940 1.00 53.16 183 GLY A C 1
ATOM 1573 O O . GLY A 1 183 ? 39.731 44.278 10.082 1.00 53.16 183 GLY A O 1
ATOM 1574 N N . ASP A 1 184 ? 37.883 44.615 8.848 1.00 51.34 184 ASP A N 1
ATOM 1575 C CA . ASP A 1 184 ? 38.582 45.096 7.637 1.00 51.34 184 ASP A CA 1
ATOM 1576 C C . ASP A 1 184 ? 38.760 46.632 7.579 1.00 51.34 184 ASP A C 1
ATOM 1578 O O . ASP A 1 184 ? 39.347 47.190 6.652 1.00 51.34 184 ASP A O 1
ATOM 1582 N N . SER A 1 185 ? 38.315 47.379 8.598 1.00 48.44 185 SER A N 1
ATOM 1583 C CA . SER A 1 185 ? 38.335 48.852 8.547 1.00 48.44 185 SER A CA 1
ATOM 1584 C C . SER A 1 185 ? 39.666 49.509 8.960 1.00 48.44 185 SER A C 1
ATOM 1586 O O . SER A 1 185 ? 39.711 50.733 9.135 1.00 48.44 185 SER A O 1
ATOM 1588 N N . ASN A 1 186 ? 40.750 48.755 9.176 1.00 52.03 186 ASN A N 1
ATOM 1589 C CA . ASN A 1 186 ? 41.979 49.322 9.740 1.00 52.03 186 ASN A CA 1
ATOM 1590 C C . ASN A 1 186 ? 43.268 48.871 9.054 1.00 52.03 186 ASN A C 1
ATOM 1592 O O . ASN A 1 186 ? 44.196 48.443 9.731 1.00 52.03 186 ASN A O 1
ATOM 1596 N N . THR A 1 187 ? 43.397 49.016 7.737 1.00 51.31 187 THR A N 1
ATOM 1597 C CA . THR A 1 187 ? 44.709 49.283 7.126 1.00 51.31 187 THR A CA 1
ATOM 1598 C C . THR A 1 187 ? 44.517 49.916 5.754 1.00 51.31 187 THR A C 1
ATOM 1600 O O . THR A 1 187 ? 44.022 49.252 4.864 1.00 51.31 187 THR A O 1
ATOM 1603 N N . GLU A 1 188 ? 44.926 51.173 5.580 1.00 48.28 188 GLU A N 1
ATOM 1604 C CA . GLU A 1 188 ? 45.639 51.661 4.387 1.00 48.28 188 GLU A CA 1
ATOM 1605 C C . GLU A 1 188 ? 45.846 53.176 4.505 1.00 48.28 188 GLU A C 1
ATOM 1607 O O . GLU A 1 188 ? 44.898 53.954 4.485 1.00 48.28 188 GLU A O 1
ATOM 1612 N N . ASP A 1 189 ? 47.098 53.595 4.686 1.00 45.78 189 ASP A N 1
ATOM 1613 C CA . ASP A 1 189 ? 47.792 54.439 3.701 1.00 45.78 189 ASP A CA 1
ATOM 1614 C C . ASP A 1 189 ? 49.118 54.928 4.297 1.00 45.78 189 ASP A C 1
ATOM 1616 O O . ASP A 1 189 ? 49.177 55.997 4.893 1.00 45.78 189 ASP A O 1
ATOM 1620 N N . GLU A 1 190 ? 50.185 54.137 4.155 1.00 48.56 190 GLU A N 1
ATOM 1621 C CA . GLU A 1 190 ? 51.544 54.672 4.000 1.00 48.56 190 GLU A CA 1
ATOM 1622 C C . GLU A 1 190 ? 52.374 53.675 3.178 1.00 48.56 190 GLU A C 1
ATOM 1624 O O . GLU A 1 190 ? 52.631 52.552 3.618 1.00 48.56 190 GLU A O 1
ATOM 1629 N N . GLY A 1 191 ? 52.818 54.078 1.984 1.00 43.41 191 GLY A N 1
ATOM 1630 C CA . GLY A 1 191 ? 53.757 53.264 1.214 1.00 43.41 191 GLY A CA 1
ATOM 1631 C C . GLY A 1 191 ? 54.059 53.733 -0.206 1.00 43.41 191 GLY A C 1
ATOM 1632 O O . GLY A 1 191 ? 53.663 53.080 -1.167 1.00 43.41 191 GLY A O 1
ATOM 1633 N N . GLU A 1 192 ? 54.838 54.814 -0.331 1.00 47.06 192 GLU A N 1
ATOM 1634 C CA . GLU A 1 192 ? 55.816 54.999 -1.424 1.00 47.06 192 GLU A CA 1
ATOM 1635 C C . GLU A 1 192 ? 56.659 53.696 -1.585 1.00 47.06 192 GLU A C 1
ATOM 1637 O O . GLU A 1 192 ? 56.863 52.978 -0.612 1.00 47.06 192 GLU A O 1
ATOM 1642 N N . GLU A 1 193 ? 57.222 53.255 -2.715 1.00 54.34 193 GLU A N 1
ATOM 1643 C CA . GLU A 1 193 ? 57.993 53.905 -3.786 1.00 54.34 193 GLU A CA 1
ATOM 1644 C C . GLU A 1 193 ? 58.456 52.762 -4.775 1.00 54.34 193 GLU A C 1
ATOM 1646 O O . GLU A 1 193 ? 57.944 51.646 -4.693 1.00 54.34 193 GLU A O 1
ATOM 1651 N N . PRO A 1 194 ? 59.447 52.926 -5.680 1.00 53.34 194 PRO A N 1
ATOM 1652 C CA . PRO A 1 194 ? 59.327 53.213 -7.110 1.00 53.34 194 PRO A CA 1
ATOM 1653 C C . PRO A 1 194 ? 59.653 52.041 -8.079 1.00 53.34 194 PRO A C 1
ATOM 1655 O O . PRO A 1 194 ? 60.257 51.026 -7.734 1.00 53.34 194 PRO A O 1
ATOM 1658 N N . GLU A 1 195 ? 59.333 52.245 -9.363 1.00 47.72 195 GLU A N 1
ATOM 1659 C CA . GLU A 1 195 ? 59.692 51.359 -10.481 1.00 47.72 195 GLU A CA 1
ATOM 1660 C C . GLU A 1 195 ? 61.202 51.367 -10.800 1.00 47.72 195 GLU A C 1
ATOM 1662 O O . GLU A 1 195 ? 61.792 52.401 -11.126 1.00 47.72 195 GLU A O 1
ATOM 1667 N N . GLY A 1 196 ? 61.812 50.178 -10.788 1.00 48.56 196 GLY A N 1
ATOM 1668 C CA . GLY A 1 196 ? 63.155 49.914 -11.305 1.00 48.56 196 GLY A CA 1
ATOM 1669 C C . GLY A 1 196 ? 63.127 49.239 -12.681 1.00 48.56 196 GLY A C 1
ATOM 1670 O O . GLY A 1 196 ? 62.362 48.304 -12.912 1.00 48.56 196 GLY A O 1
ATOM 1671 N N . LYS A 1 197 ? 64.000 49.709 -13.578 1.00 43.97 197 LYS A N 1
ATOM 1672 C CA . LYS A 1 197 ? 64.423 49.046 -14.821 1.00 43.97 197 LYS A CA 1
ATOM 1673 C C . LYS A 1 197 ? 65.784 48.392 -14.632 1.00 43.97 197 LYS A C 1
ATOM 1675 O O . LYS A 1 197 ? 66.616 49.009 -13.931 1.00 43.97 197 LYS A O 1
#

pLDDT: mean 88.81, std 14.14, range [43.41, 98.56]

Sequence (197 aa):
MYYKFVLYENQRWWLGLEWTPMMLPNDRAPWTDDHLEPTQSKSSFQLPPPHVAHEAIPNQPNRVLRKSQEWRWLDPHWRLKLGTDSDTDGWEYANNHWQKWSGKNRRGAYTRRRAWERTAKLIDQREIVSLEDIQDELESEHEEEEEVEEMAQEIEEEEEEEGEEEEEEEEGEEEEEEEEEDGDSNTEDEGEEPEGK

Foldseek 3Di:
DKDKWKKKQKWFQDVPPGTDQDDDPPDQHRMATPVSHDDDDQVPDDDPAKDWDWADDPPPRFKIKIKIKDKDFPFPGKDWPADPFAEPVQKWFDAPVRDDTGNDDDPRTTMIMTMIITMMDIDIDIDIDTCVVCVVVVVVVVVVVVVVVVVVVVVVVVVVVVVVVVVVVVVVVVVVVVVVVVVPPDDDDDDDDDDDD

Radius of gyration: 31.23 Å; chains: 1; bounding box: 99×71×57 Å

Secondary structure (DSSP, 8-state):
-EEEEEEEEEEEEETTTEEES---TTSPPSEE-TT--B---TTT--PPPPEEEEEEPTT-TTEEEEEEEEEEESSSS-EE---TTS-TTSEEEE-TTS-S-BSS--TT--EEEEEEEEEEEEEEEEEEEETGGGHHHHHHHHHHHHHHHHHHHHHHHHHHHHHHHHHHHHHHHHHHHHHHHHTTSS-----------